Protein AF-G0VCW1-F1 (afdb_monomer)

Nearest PDB structures (foldseek):
  8otz-assembly1_Cu  TM=3.687E-01  e=3.088E+00  Bos taurus
  5nnv-assembly4_D  TM=2.792E-01  e=2.538E+00  Bacillus subtilis subsp. subtilis str. 168

Foldseek 3Di:
DDPPDPPDPDDDPPCPVVDDPVVVVCCVPPVVVVVVVVVVVVVPCPVVVVVVVVVVVVVVVVVVVVVVVVVVVVVVVVVVVVVVVVVVVVVVVVVVVVVCCVCPPDPVNVLVVLVVLLVVLVVVLVVLVVVVVVCVVPDDDPVVVVVSVVVNVVSVVVNVVSVVVSVVSVVVVVVVD

Radius of gyration: 54.12 Å; Cα contacts (8 Å, |Δi|>4): 34; chains: 1; bounding box: 105×31×128 Å

Secondary structure (DSSP, 8-state):
---------PPPPTTGGG--HHHHHHHHHT-HHHHHHHHHTTS-THHHHHHHHHHHHHHHHHHHHHHHHHHHHHHHHHHHHHHHHHHHHHHHHHHHHHHHIIIIISHHHHHHHHHHHHHHHHHHHHHHHHHHHHHTTS---HHHHHHHHHHHHHHHHHHHHHHHHHHHHHHHHHHH-

Organism: Naumovozyma castellii (NCBI:txid27288)

Mean predicted aligned error: 14.9 Å

InterPro domains:
  IPR009851 Modifier of rudimentary, Modr [PF07200] (18-166)
  IPR009851 Modifier of rudimentary, Modr [PS51314] (87-177)
  IPR029012 Helix hairpin bin domain superfamily [G3DSA:1.10.287.660] (92-177)
  IPR037202 ESCRT assembly domain [SSF140111] (103-170)

Solvent-accessible surface area (backbone atoms only — not comparable to full-atom values): 10056 Å² total; per-residue (Å²): 131,88,78,80,70,76,90,68,80,74,83,74,63,90,64,64,89,74,55,52,76,69,53,53,47,43,43,64,74,75,36,44,68,59,52,52,58,53,55,49,66,78,55,73,56,60,67,59,51,51,52,50,51,54,50,51,51,53,51,53,52,50,49,51,52,50,53,54,49,51,51,53,51,49,53,52,50,53,53,51,52,54,49,52,51,51,50,52,53,51,53,48,54,51,49,53,50,51,47,51,38,51,65,60,66,27,69,67,30,44,49,49,53,52,53,50,50,41,53,52,38,51,51,50,46,52,51,50,52,52,52,48,66,66,45,69,81,46,91,77,54,74,70,58,53,54,53,47,52,52,54,48,49,52,44,51,51,51,31,52,53,51,52,51,49,50,54,52,49,58,57,50,54,67,72,76,109

Sequence (177 aa):
MDSTEPSGNVPLPDNADLLTTRELLGLLTEHRDQLQSYVTKFHPLSELEEQIEELRHKLQELQRKFDELQIERHEVTEEIEQLKICESEYVKQWQDLQGMIRDNYSDEAMKRKVQLSIRQLDEQCNQLELSLNTHTENKLDSNSLDTFVNEYLEKRKLFHLQREKLATWDAQGRLKS

pLDDT: mean 83.55, std 14.6, range [34.09, 97.75]

Structure (mmCIF, N/CA/C/O backbone):
data_AF-G0VCW1-F1
#
_entry.id   AF-G0VCW1-F1
#
loop_
_atom_site.group_PDB
_atom_site.id
_atom_site.type_symbol
_atom_site.label_atom_id
_atom_site.label_alt_id
_atom_site.label_comp_id
_atom_site.label_asym_id
_atom_site.label_entity_id
_atom_site.label_seq_id
_atom_site.pdbx_PDB_ins_code
_atom_site.Cartn_x
_atom_site.Cartn_y
_atom_site.Cartn_z
_atom_site.occupancy
_atom_site.B_iso_or_equiv
_atom_site.auth_seq_id
_atom_site.auth_comp_id
_atom_site.auth_asym_id
_atom_site.auth_atom_id
_atom_site.pdbx_PDB_model_num
ATOM 1 N N . MET A 1 1 ? -56.884 -3.398 36.825 1.00 34.09 1 MET A N 1
ATOM 2 C CA . MET A 1 1 ? -57.512 -4.400 37.702 1.00 34.09 1 MET A CA 1
ATOM 3 C C . MET A 1 1 ? -56.894 -4.186 39.062 1.00 34.09 1 MET A C 1
ATOM 5 O O . MET A 1 1 ? -55.702 -4.415 39.198 1.00 34.09 1 MET A O 1
ATOM 9 N N . ASP A 1 2 ? -57.674 -3.596 39.966 1.00 36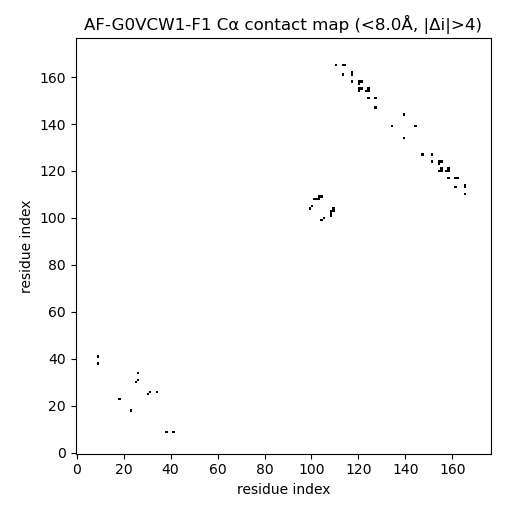.41 2 ASP A N 1
ATOM 10 C CA . ASP A 1 2 ? -57.301 -3.326 41.355 1.00 36.41 2 ASP A CA 1
ATOM 11 C C . ASP A 1 2 ? -56.999 -4.642 42.065 1.00 36.41 2 ASP A C 1
ATOM 13 O O . ASP A 1 2 ? -57.905 -5.430 42.344 1.00 36.41 2 ASP A O 1
ATOM 17 N N . SER A 1 3 ? -55.725 -4.876 42.354 1.00 36.00 3 SER A N 1
ATOM 18 C CA . SER A 1 3 ? -55.317 -5.887 43.319 1.00 36.00 3 SER A CA 1
ATOM 19 C C . SER A 1 3 ? -55.458 -5.258 44.699 1.00 36.00 3 SER A C 1
ATOM 21 O O . SER A 1 3 ? -54.568 -4.560 45.174 1.00 36.00 3 SER A O 1
ATOM 23 N N . THR A 1 4 ? -56.620 -5.453 45.317 1.00 41.78 4 THR A N 1
ATOM 24 C CA . THR A 1 4 ? -56.821 -5.221 46.748 1.00 41.78 4 THR A CA 1
ATOM 25 C C . THR A 1 4 ? -55.946 -6.224 47.492 1.00 41.78 4 THR A C 1
AT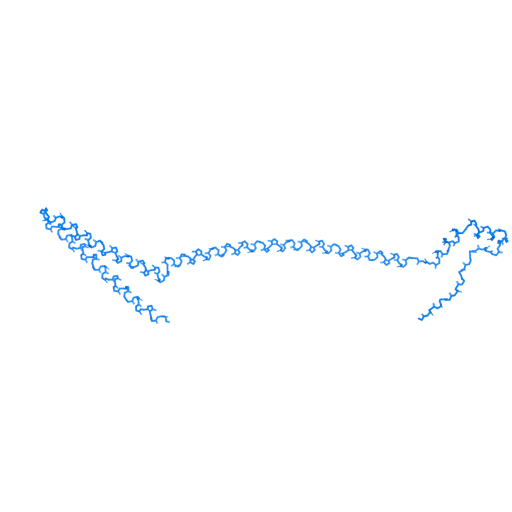OM 27 O O . THR A 1 4 ? -56.320 -7.381 47.677 1.00 41.78 4 THR A O 1
ATOM 30 N N . GLU A 1 5 ? -54.735 -5.802 47.854 1.00 44.69 5 GLU A N 1
ATOM 31 C CA . GLU A 1 5 ? -53.902 -6.542 48.796 1.00 44.69 5 GLU A CA 1
ATOM 32 C C . GLU A 1 5 ? -54.677 -6.715 50.108 1.00 44.69 5 GLU A C 1
ATOM 34 O O . GLU A 1 5 ? -55.401 -5.802 50.526 1.00 44.69 5 GLU A O 1
ATOM 39 N N . PRO A 1 6 ? -54.592 -7.893 50.749 1.00 44.19 6 PRO A N 1
ATOM 40 C CA . PRO A 1 6 ? -55.303 -8.121 51.986 1.00 44.19 6 PRO A CA 1
ATOM 41 C C . PRO A 1 6 ? -54.788 -7.099 52.994 1.00 44.19 6 PRO A C 1
ATOM 43 O O . PRO A 1 6 ? -53.583 -6.931 53.163 1.00 44.19 6 PRO A O 1
ATOM 46 N N . SER A 1 7 ? -55.707 -6.427 53.678 1.00 49.81 7 SER A N 1
ATOM 47 C CA . SER A 1 7 ? -55.446 -5.710 54.920 1.00 49.81 7 SER A CA 1
ATOM 48 C C . SER A 1 7 ? -54.921 -6.710 55.958 1.00 49.81 7 SER A C 1
ATOM 50 O O . SER A 1 7 ? -55.669 -7.216 56.795 1.00 49.81 7 SER A O 1
ATOM 52 N N . GLY A 1 8 ? -53.651 -7.085 55.825 1.00 57.62 8 GLY A N 1
ATOM 53 C CA . GLY A 1 8 ? -52.937 -7.972 56.719 1.00 57.62 8 GLY A CA 1
ATOM 54 C C . GLY A 1 8 ? -52.606 -7.192 57.975 1.00 57.62 8 GLY A C 1
ATOM 55 O O . GLY A 1 8 ? -51.827 -6.242 57.931 1.00 57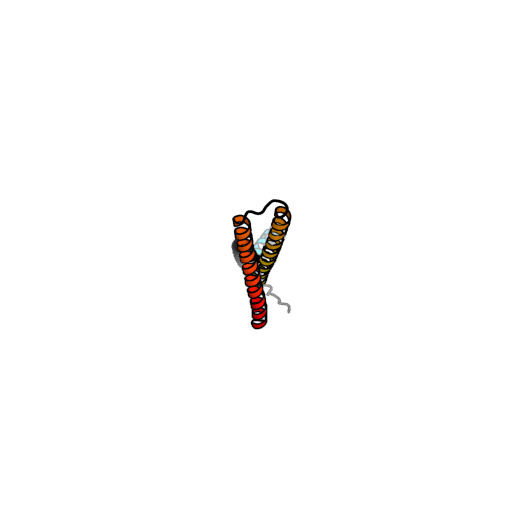.62 8 GLY A O 1
ATOM 56 N N . ASN A 1 9 ? -53.225 -7.566 59.092 1.00 67.81 9 ASN A N 1
ATOM 57 C CA . ASN A 1 9 ? -52.850 -7.016 60.386 1.00 67.81 9 ASN A CA 1
ATOM 58 C C . ASN A 1 9 ? -51.377 -7.351 60.645 1.00 67.81 9 ASN A C 1
ATOM 60 O O . ASN A 1 9 ? -51.013 -8.521 60.761 1.00 67.81 9 ASN A O 1
ATOM 64 N N . VAL A 1 10 ? -50.539 -6.316 60.711 1.00 69.44 10 VAL A N 1
ATOM 65 C CA . VAL A 1 10 ? -49.136 -6.444 61.108 1.00 69.44 10 VAL A CA 1
ATOM 66 C C . VAL A 1 10 ? -49.118 -6.919 62.563 1.00 69.44 10 VAL A C 1
ATOM 68 O O . VAL A 1 10 ? -49.839 -6.344 63.385 1.00 69.44 10 VAL A O 1
ATOM 71 N N . PRO A 1 11 ? -48.358 -7.975 62.899 1.00 74.94 11 PRO A N 1
ATOM 72 C CA . PRO A 1 11 ? -48.300 -8.457 64.269 1.00 74.94 11 PRO A CA 1
ATOM 7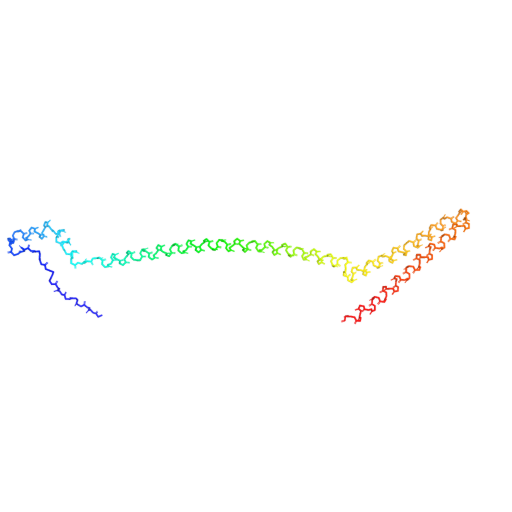3 C C . PRO A 1 11 ? -47.756 -7.348 65.172 1.00 74.94 11 PRO A C 1
ATOM 75 O O . PRO A 1 11 ? -46.817 -6.638 64.815 1.00 74.94 11 PRO A O 1
ATOM 78 N N . LEU A 1 12 ? -48.407 -7.168 66.319 1.00 75.12 12 LEU A N 1
ATOM 79 C CA . LEU A 1 12 ? -48.006 -6.183 67.314 1.00 75.12 12 LEU A CA 1
ATOM 80 C C . LEU A 1 12 ? -46.764 -6.677 68.076 1.00 75.12 12 LEU A C 1
ATOM 82 O O . LEU A 1 12 ? -46.555 -7.888 68.177 1.00 75.12 12 LEU A O 1
ATOM 86 N N . PRO A 1 13 ? -45.954 -5.764 68.639 1.00 73.06 13 PRO A N 1
ATOM 87 C CA . PRO A 1 13 ? -44.840 -6.135 69.504 1.00 73.06 13 PRO A CA 1
ATOM 88 C C . PRO A 1 13 ? -45.304 -6.963 70.708 1.00 73.06 13 PRO A C 1
ATOM 90 O O . PRO A 1 13 ? -46.378 -6.712 71.265 1.00 73.06 13 PRO A O 1
ATOM 93 N N . ASP A 1 14 ? -44.468 -7.906 71.144 1.00 65.75 14 ASP A N 1
ATOM 94 C CA . ASP A 1 14 ? -44.728 -8.699 72.346 1.00 65.75 14 ASP A CA 1
ATOM 95 C C . ASP A 1 14 ? -44.998 -7.772 73.544 1.00 65.75 14 ASP A C 1
ATOM 97 O O . ASP A 1 14 ? -44.249 -6.821 73.783 1.00 65.75 14 ASP A O 1
ATOM 101 N N . ASN A 1 15 ? -46.056 -8.071 74.308 1.00 65.94 15 ASN A N 1
ATOM 102 C CA . ASN A 1 15 ? -46.573 -7.288 75.444 1.00 65.94 15 ASN A CA 1
ATOM 103 C C . ASN A 1 15 ? -47.433 -6.057 75.102 1.00 65.94 15 ASN A C 1
ATOM 105 O O . ASN A 1 15 ? -47.742 -5.290 76.012 1.00 65.94 15 ASN A O 1
ATOM 109 N N . ALA A 1 16 ? -47.889 -5.881 73.854 1.00 62.47 16 ALA A N 1
ATOM 110 C CA . ALA A 1 16 ? -48.851 -4.824 73.498 1.00 62.47 16 ALA A CA 1
ATOM 111 C C . ALA A 1 16 ? -50.117 -4.820 74.387 1.00 62.47 16 ALA A C 1
ATOM 113 O O . ALA A 1 16 ? -50.654 -3.758 74.698 1.00 62.47 16 ALA A O 1
ATOM 114 N N . ASP A 1 17 ? -50.532 -5.999 74.859 1.00 65.25 17 ASP A N 1
ATOM 115 C CA . ASP A 1 17 ? -51.698 -6.204 75.728 1.00 65.25 17 ASP A CA 1
ATOM 116 C C . ASP A 1 17 ? -51.481 -5.760 77.189 1.00 65.25 17 ASP A C 1
ATOM 118 O O . ASP A 1 17 ? -52.434 -5.683 77.965 1.00 65.25 17 ASP A O 1
ATOM 122 N N . LEU A 1 18 ? -50.234 -5.478 77.584 1.00 63.72 18 LEU A N 1
ATOM 123 C CA . LEU A 1 18 ? -49.862 -5.052 78.939 1.00 63.72 18 LEU A CA 1
ATOM 124 C C . LEU A 1 18 ? -49.755 -3.527 79.078 1.00 63.72 18 LEU A C 1
ATOM 126 O O . LEU A 1 18 ? -49.579 -3.036 80.194 1.00 63.72 18 LEU A O 1
ATOM 130 N N . LEU A 1 19 ? -49.863 -2.775 77.977 1.00 67.75 19 LEU A N 1
ATOM 131 C CA . LEU A 1 19 ? -49.768 -1.319 78.009 1.00 67.75 19 LEU A CA 1
ATOM 132 C C . LEU A 1 19 ? -51.083 -0.686 78.463 1.00 67.75 19 LEU A C 1
ATOM 134 O O . LEU A 1 19 ? -52.173 -0.993 77.977 1.00 67.75 19 LEU A O 1
ATOM 138 N N . THR A 1 20 ? -50.972 0.287 79.360 1.00 74.19 20 THR A N 1
ATOM 139 C CA . THR A 1 20 ? -52.100 1.145 79.717 1.00 74.19 20 THR A CA 1
ATOM 140 C C . THR A 1 20 ? -52.453 2.086 78.560 1.00 74.19 20 THR A C 1
ATOM 142 O O . THR A 1 20 ? -51.611 2.466 77.747 1.00 74.19 20 THR A O 1
ATOM 145 N N . THR A 1 21 ? -53.709 2.540 78.491 1.00 72.94 21 THR A N 1
ATOM 146 C CA . THR A 1 21 ? -54.191 3.459 77.434 1.00 72.94 21 THR A CA 1
ATOM 147 C C . THR A 1 21 ? -53.366 4.744 77.313 1.00 72.94 21 THR A C 1
ATOM 149 O O . THR A 1 21 ? -53.292 5.339 76.239 1.00 72.94 21 THR A O 1
ATOM 152 N N . ARG A 1 22 ? -52.712 5.161 78.401 1.00 73.06 22 ARG A N 1
ATOM 153 C CA . ARG A 1 22 ? -51.831 6.331 78.452 1.00 73.06 22 ARG A CA 1
ATOM 154 C C . ARG A 1 22 ? -50.477 6.074 77.784 1.00 73.06 22 ARG A C 1
ATOM 156 O O . ARG A 1 22 ? -49.965 6.956 77.105 1.00 73.06 22 ARG A O 1
ATOM 163 N N . GLU A 1 23 ? -49.942 4.867 77.931 1.00 72.75 23 GLU A N 1
ATOM 164 C CA . GLU A 1 23 ? -48.701 4.421 77.288 1.00 72.75 23 GLU A CA 1
ATOM 165 C C . GLU A 1 23 ? -48.922 4.131 75.800 1.00 72.75 23 GLU A C 1
ATOM 167 O O . GLU A 1 23 ? -48.070 4.469 74.987 1.00 72.75 23 GLU A O 1
ATOM 172 N N . LEU A 1 24 ? -50.097 3.612 75.417 1.00 72.38 24 LEU A N 1
ATOM 173 C CA . LEU A 1 24 ? -50.497 3.483 74.009 1.00 72.38 24 LEU A CA 1
ATOM 174 C C . LEU A 1 24 ? -50.603 4.843 73.310 1.00 72.38 24 LEU A C 1
ATOM 176 O O . LEU A 1 24 ? -50.146 4.989 72.178 1.00 72.38 24 LEU A O 1
ATOM 180 N N . LEU A 1 25 ? -51.174 5.847 73.984 1.00 74.56 25 LEU A N 1
ATOM 181 C CA . LEU A 1 25 ? -51.211 7.215 73.466 1.00 74.56 25 LEU A CA 1
ATOM 182 C C . LEU A 1 25 ? -49.802 7.800 73.334 1.00 74.56 25 LEU A C 1
ATOM 184 O O . LEU A 1 25 ? -49.493 8.349 72.282 1.00 74.56 25 LEU A O 1
ATOM 188 N N . GLY A 1 26 ? -48.937 7.610 74.337 1.00 74.75 26 GLY A N 1
ATOM 189 C CA . GLY A 1 26 ? -47.531 8.023 74.275 1.00 74.75 26 GLY A CA 1
ATOM 190 C C . GLY A 1 26 ? -46.758 7.344 73.140 1.00 74.75 26 GLY A C 1
ATOM 191 O O . GLY A 1 26 ? -46.018 8.001 72.413 1.00 74.75 26 GLY A O 1
ATOM 192 N N . LEU A 1 27 ? -46.997 6.053 72.895 1.00 75.31 27 LEU A N 1
ATOM 193 C CA . LEU A 1 27 ? -46.392 5.324 71.779 1.00 75.31 27 LEU A CA 1
ATOM 194 C C . LEU A 1 27 ? -46.807 5.912 70.418 1.00 75.31 27 LEU A C 1
ATOM 196 O O . LEU A 1 27 ? -45.986 6.031 69.509 1.00 75.31 27 LEU A O 1
ATOM 200 N N . LEU A 1 28 ? -48.073 6.321 70.293 1.00 75.50 28 LEU A N 1
ATOM 201 C CA . LEU A 1 28 ? -48.639 6.901 69.074 1.00 75.50 28 LEU A CA 1
ATOM 202 C C . LEU A 1 28 ? -48.202 8.351 68.827 1.00 75.50 28 LEU A C 1
ATOM 204 O O . LEU A 1 28 ? -48.043 8.746 67.670 1.00 75.50 28 LEU A O 1
ATOM 208 N N . THR A 1 29 ? -48.031 9.150 69.883 1.00 74.50 29 THR A N 1
ATOM 209 C CA . THR A 1 29 ? -47.723 10.584 69.765 1.00 74.50 29 THR A CA 1
ATOM 210 C C . THR A 1 29 ? -46.238 10.905 69.888 1.00 74.50 29 THR A C 1
ATOM 212 O O . THR A 1 29 ? -45.765 11.795 69.188 1.00 74.50 29 THR A O 1
ATOM 215 N N . GLU A 1 30 ? -45.501 10.201 70.749 1.00 76.44 30 GLU A N 1
ATOM 216 C CA . GLU A 1 30 ? -44.098 10.498 71.085 1.00 76.44 30 GLU A CA 1
ATOM 217 C C . GLU A 1 30 ? -43.111 9.498 70.462 1.00 76.44 30 GLU A C 1
ATOM 219 O O . GLU A 1 30 ? -41.977 9.866 70.163 1.00 76.44 30 GLU A O 1
ATOM 224 N N . HIS A 1 31 ? -43.531 8.254 70.195 1.00 76.75 31 HIS A N 1
ATOM 225 C CA . HIS A 1 31 ? -42.658 7.190 69.667 1.00 76.75 31 HIS A CA 1
ATOM 226 C C . HIS A 1 31 ? -43.058 6.685 68.272 1.00 76.75 31 HIS A C 1
ATOM 228 O O . HIS A 1 31 ? -42.796 5.538 67.898 1.00 76.75 31 HIS A O 1
ATOM 234 N N . ARG A 1 32 ? -43.625 7.576 67.450 1.00 76.88 32 ARG A N 1
ATOM 235 C CA . ARG A 1 32 ? -44.003 7.291 66.057 1.00 76.88 32 ARG A CA 1
ATOM 236 C C . ARG A 1 32 ? -42.841 6.753 65.209 1.00 76.88 32 ARG A C 1
ATOM 238 O O . ARG A 1 32 ? -43.052 5.851 64.404 1.00 76.88 32 ARG A O 1
ATOM 245 N N . ASP A 1 33 ? -41.620 7.234 65.427 1.00 77.00 33 ASP A N 1
ATOM 246 C CA . ASP A 1 33 ? -40.428 6.796 64.682 1.00 77.00 33 ASP A CA 1
ATOM 247 C C . ASP A 1 33 ? -40.029 5.343 65.012 1.00 77.00 33 ASP A C 1
ATOM 249 O O . ASP A 1 33 ? -39.515 4.600 64.170 1.00 77.00 33 ASP A O 1
ATOM 253 N N . GLN A 1 34 ? -40.316 4.890 66.237 1.00 77.56 34 GLN A N 1
ATOM 254 C CA . GLN A 1 34 ? -40.080 3.507 66.658 1.00 77.56 34 GLN A CA 1
ATOM 255 C C . GLN A 1 34 ? -41.113 2.560 66.042 1.00 77.56 34 GLN A C 1
ATOM 257 O O . GLN A 1 34 ? -40.767 1.465 65.607 1.00 77.56 34 GLN A O 1
ATOM 262 N N . LEU A 1 35 ? -42.365 3.009 65.919 1.00 76.69 35 LEU A N 1
ATOM 263 C CA . LEU A 1 35 ? -43.393 2.287 65.169 1.00 76.69 35 LEU A CA 1
ATOM 264 C C . LEU A 1 35 ? -43.054 2.231 63.675 1.00 76.69 35 LEU A C 1
ATOM 266 O O . LEU A 1 35 ? -43.197 1.181 63.056 1.00 76.69 35 LEU A O 1
ATOM 270 N N . GLN A 1 36 ? -42.537 3.317 63.098 1.00 78.31 36 GLN A N 1
ATOM 271 C CA . GLN A 1 36 ? -42.114 3.350 61.697 1.00 78.31 36 GLN A CA 1
ATOM 272 C C . GLN A 1 36 ? -40.945 2.389 61.427 1.00 78.31 36 GLN A C 1
ATOM 274 O O . GLN A 1 36 ? -40.999 1.623 60.468 1.00 78.31 36 GLN A O 1
ATOM 279 N N . SER A 1 37 ? -39.935 2.358 62.301 1.00 76.75 37 SER A N 1
ATOM 280 C CA . SER A 1 37 ? -38.825 1.396 62.202 1.00 76.75 37 SER A CA 1
ATOM 281 C C . SER A 1 37 ? -39.245 -0.053 62.496 1.00 76.75 37 SER A C 1
ATOM 283 O O . SER A 1 37 ? -38.667 -0.996 61.953 1.00 76.75 37 SER A O 1
ATOM 285 N N . TYR A 1 38 ? -40.280 -0.262 63.312 1.00 76.94 38 TYR A N 1
ATOM 286 C CA . TYR A 1 38 ? -40.885 -1.577 63.515 1.00 76.94 38 TYR A CA 1
ATOM 287 C C . TYR A 1 38 ? -41.610 -2.060 62.255 1.00 76.94 38 TYR A C 1
ATOM 289 O O . TYR A 1 38 ? -41.376 -3.181 61.814 1.00 76.94 38 TYR A O 1
ATOM 297 N N . VAL A 1 39 ? -42.404 -1.198 61.615 1.00 79.19 39 VAL A N 1
ATOM 298 C CA . VAL A 1 39 ? -43.096 -1.514 60.355 1.00 79.19 39 VAL A CA 1
ATOM 299 C C . VAL A 1 39 ? -42.101 -1.839 59.235 1.00 79.19 39 VAL A C 1
ATOM 301 O O . VAL A 1 39 ? -42.335 -2.780 58.481 1.00 79.19 39 VAL A O 1
ATOM 304 N N . THR A 1 40 ? -40.944 -1.165 59.169 1.00 75.31 40 THR A N 1
ATOM 305 C CA . THR A 1 40 ? -39.902 -1.497 58.176 1.00 75.31 40 THR A CA 1
ATOM 306 C C . THR A 1 40 ? -39.310 -2.899 58.340 1.00 75.31 40 THR A C 1
ATOM 308 O O . THR A 1 40 ? -38.809 -3.450 57.368 1.00 75.31 40 THR A O 1
ATOM 311 N N . LYS A 1 41 ? -39.413 -3.533 59.520 1.00 72.88 41 LYS A N 1
ATOM 312 C CA . LYS A 1 41 ? -38.967 -4.930 59.708 1.00 72.88 41 LYS A CA 1
ATOM 313 C C . LYS A 1 41 ? -39.852 -5.939 58.974 1.00 72.88 41 LYS A C 1
ATOM 315 O O . LYS A 1 41 ? -39.383 -7.025 58.652 1.00 72.88 41 LYS A O 1
ATOM 320 N N . PHE A 1 42 ? -41.110 -5.588 58.706 1.00 72.12 42 PHE A N 1
ATOM 321 C CA . PHE A 1 42 ? -42.060 -6.438 57.979 1.00 72.12 42 PHE A CA 1
ATOM 322 C C . PHE A 1 42 ? -41.982 -6.271 56.461 1.00 72.12 42 PHE A C 1
ATOM 324 O O . PHE A 1 42 ? -42.672 -6.980 55.735 1.00 72.12 42 PHE A O 1
ATOM 331 N N . HIS A 1 43 ? -41.138 -5.357 55.980 1.00 70.56 43 HIS A N 1
ATOM 332 C CA . HIS A 1 43 ? -40.808 -5.192 54.570 1.00 70.56 43 HIS A CA 1
ATOM 333 C C . HIS A 1 43 ? -39.308 -5.470 54.385 1.00 70.56 43 HIS A C 1
ATOM 335 O O . HIS A 1 43 ? -38.511 -4.532 54.315 1.00 70.56 43 HIS A O 1
ATOM 341 N N . PRO A 1 44 ? -38.883 -6.749 54.383 1.00 70.44 4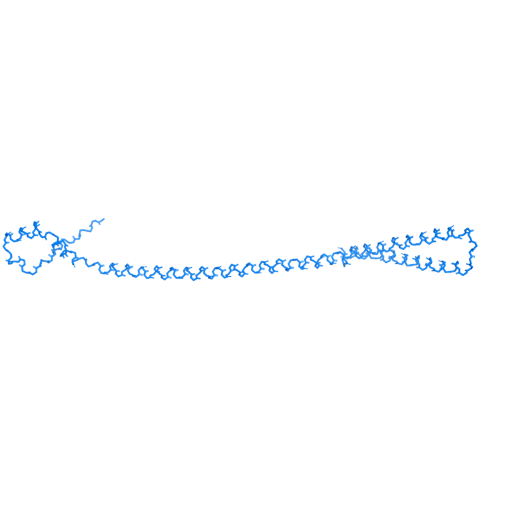4 PRO A N 1
ATOM 342 C CA . PRO A 1 44 ? -37.477 -7.083 54.219 1.00 70.44 44 PRO A CA 1
ATOM 343 C C . PRO A 1 44 ? -37.004 -6.640 52.831 1.00 70.44 44 PRO A C 1
ATOM 345 O O . PRO A 1 44 ? -37.365 -7.222 51.815 1.00 70.44 44 PRO A O 1
ATOM 348 N N . LEU A 1 45 ? -36.164 -5.607 52.798 1.00 75.94 45 LEU A N 1
ATOM 349 C CA . LEU A 1 45 ? -35.501 -5.122 51.583 1.00 75.94 45 LEU A CA 1
ATOM 350 C C . LEU A 1 45 ? -34.330 -6.022 51.153 1.00 75.94 45 LEU A C 1
ATOM 352 O O . LEU A 1 45 ? -33.723 -5.764 50.122 1.00 75.94 45 LEU A O 1
ATOM 356 N N . SER A 1 46 ? -34.040 -7.086 51.910 1.00 78.19 46 SER A N 1
ATOM 357 C CA . SER A 1 46 ? -32.890 -7.977 51.710 1.00 78.19 46 SER A CA 1
ATOM 358 C C . SER A 1 46 ? -32.826 -8.569 50.299 1.00 78.19 46 SER A C 1
ATOM 360 O O . SER A 1 46 ? -31.766 -8.558 49.690 1.00 78.19 46 SER A O 1
ATOM 362 N N . GLU A 1 47 ? -33.951 -9.027 49.738 1.00 80.50 47 GLU A N 1
ATOM 363 C CA . GLU A 1 47 ? -33.978 -9.570 48.367 1.00 80.50 47 GLU A CA 1
ATOM 364 C C . GLU A 1 47 ? -33.689 -8.489 47.312 1.00 80.50 47 GLU A C 1
ATOM 366 O O . GLU A 1 47 ? -33.046 -8.751 46.297 1.00 80.50 47 GLU A O 1
ATOM 371 N N . LEU A 1 48 ? -34.144 -7.254 47.550 1.00 83.19 48 LEU A N 1
ATOM 372 C CA . LEU A 1 48 ? -33.872 -6.119 46.668 1.00 83.19 48 LEU A CA 1
ATOM 373 C C . LEU A 1 48 ? -32.399 -5.692 46.769 1.00 83.19 48 LEU A C 1
ATOM 375 O O . LEU A 1 48 ? -31.779 -5.378 45.757 1.00 83.19 48 LEU A O 1
ATOM 379 N N . GLU A 1 49 ? -31.833 -5.695 47.976 1.00 87.19 49 GLU A N 1
ATOM 380 C CA . GLU A 1 49 ? -30.417 -5.410 48.227 1.00 87.19 49 GLU A CA 1
ATOM 381 C C . GLU A 1 49 ? -29.510 -6.449 47.558 1.00 87.19 49 GLU A C 1
ATOM 383 O O . GLU A 1 49 ? -28.552 -6.068 46.884 1.00 87.19 49 GLU A O 1
ATOM 388 N N . GLU A 1 50 ? -29.853 -7.736 47.645 1.00 88.12 50 GLU A N 1
ATOM 389 C CA . GLU A 1 50 ? -29.148 -8.814 46.942 1.00 88.12 50 GLU A CA 1
ATOM 390 C C . GLU A 1 50 ? -29.201 -8.632 45.418 1.00 88.12 50 GLU A C 1
ATOM 392 O O . GLU A 1 50 ? -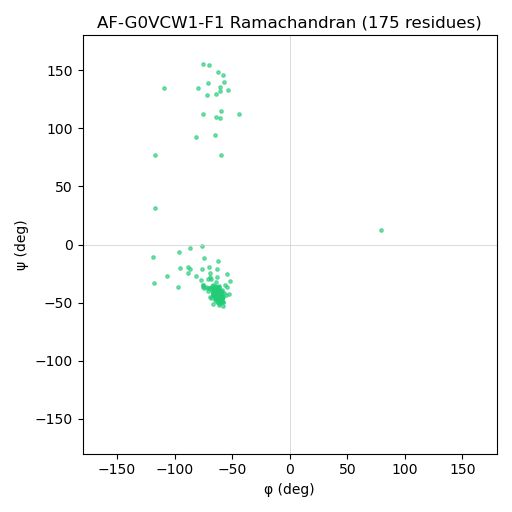28.172 -8.710 44.746 1.00 88.12 50 GLU A O 1
ATOM 397 N N . GLN A 1 51 ? -30.368 -8.295 44.857 1.00 90.25 51 GLN A N 1
ATOM 398 C CA . GLN A 1 51 ? -30.494 -8.001 43.424 1.00 90.25 51 GLN A CA 1
ATOM 399 C C . GLN A 1 51 ? -29.671 -6.775 43.000 1.00 90.25 51 GLN A C 1
ATOM 401 O O . GLN A 1 51 ? -29.090 -6.758 41.911 1.00 90.25 51 GLN A O 1
ATOM 406 N N . ILE A 1 52 ? -29.603 -5.741 43.845 1.00 92.69 52 ILE A N 1
ATOM 407 C CA . ILE A 1 52 ? -28.792 -4.543 43.592 1.00 92.69 52 ILE A CA 1
ATOM 408 C C . ILE A 1 52 ? -27.297 -4.885 43.617 1.00 92.69 52 ILE A C 1
ATOM 410 O O . ILE A 1 52 ? -26.560 -4.422 42.743 1.00 92.69 52 ILE A O 1
ATOM 414 N N . GLU A 1 53 ? -26.845 -5.694 44.574 1.00 93.81 53 GLU A N 1
ATOM 415 C CA . GLU A 1 53 ? -25.465 -6.189 44.649 1.00 93.81 53 GLU A CA 1
ATOM 416 C C . GLU A 1 53 ? -25.106 -7.042 43.421 1.00 93.81 53 GLU A C 1
ATOM 418 O O . GLU A 1 53 ? -24.083 -6.798 42.776 1.00 93.81 53 GLU A O 1
ATOM 423 N N . GLU A 1 54 ? -25.979 -7.959 42.992 1.00 95.12 54 GLU A N 1
ATOM 424 C CA . GLU A 1 54 ? -25.762 -8.735 41.764 1.00 95.12 54 GLU A CA 1
ATOM 425 C C . GLU A 1 54 ? -25.654 -7.849 40.517 1.00 95.12 54 GLU A C 1
ATOM 427 O O . GLU A 1 54 ? -24.805 -8.074 39.648 1.00 95.12 54 GLU A O 1
ATOM 432 N N . LEU A 1 55 ? -26.523 -6.842 40.394 1.00 95.25 55 LEU A N 1
ATOM 433 C CA . LEU A 1 55 ? -26.486 -5.900 39.276 1.00 95.25 55 LEU A CA 1
ATOM 434 C C . LEU A 1 55 ? -25.216 -5.048 39.300 1.00 95.25 55 LEU A C 1
ATOM 436 O O . LEU A 1 55 ? -24.629 -4.804 38.244 1.00 95.25 55 LEU A O 1
ATOM 440 N N . ARG A 1 56 ? -24.754 -4.635 40.486 1.00 95.81 56 ARG A N 1
ATOM 441 C CA . ARG A 1 56 ? -23.464 -3.954 40.652 1.00 95.81 56 ARG A CA 1
ATOM 442 C C . ARG A 1 56 ? -22.307 -4.834 40.199 1.00 95.81 56 ARG A C 1
ATOM 444 O O . ARG A 1 56 ? -21.454 -4.350 39.457 1.00 95.81 56 ARG A O 1
ATOM 451 N N . HIS A 1 57 ? -22.309 -6.112 40.570 1.00 96.31 57 HIS A N 1
ATOM 452 C CA . HIS A 1 57 ? -21.282 -7.055 40.134 1.00 96.31 57 HIS A CA 1
ATOM 453 C C . HIS A 1 57 ? -21.287 -7.226 38.608 1.00 96.31 57 HIS A C 1
ATOM 455 O O . HIS A 1 57 ? -20.245 -7.123 37.961 1.00 96.31 57 HIS A O 1
ATOM 461 N N . LYS A 1 58 ? -22.469 -7.398 37.998 1.00 95.94 58 LYS A N 1
ATOM 462 C CA 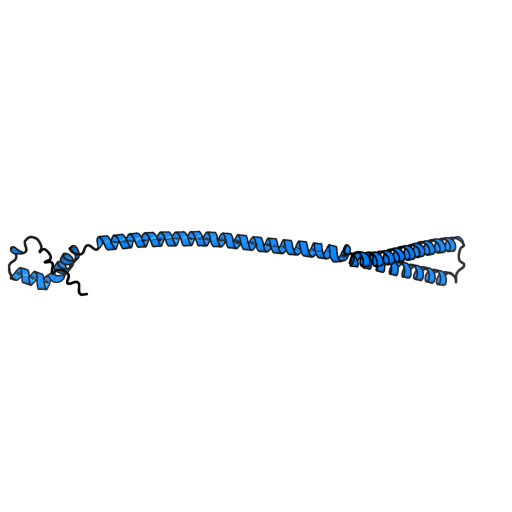. LYS A 1 58 ? -22.618 -7.490 36.532 1.00 95.94 58 LYS A CA 1
ATOM 463 C C . LYS A 1 58 ? -22.129 -6.225 35.820 1.00 95.94 58 LYS A C 1
ATOM 465 O O . LYS A 1 58 ? -21.492 -6.326 34.773 1.00 95.94 58 LYS A O 1
ATOM 470 N N . LEU A 1 59 ? -22.394 -5.042 36.378 1.00 96.12 59 LEU A N 1
ATOM 471 C CA . LEU A 1 59 ? -21.895 -3.772 35.842 1.00 96.12 59 LEU A CA 1
ATOM 472 C C . LEU A 1 59 ? -20.369 -3.670 35.922 1.00 96.12 59 LEU A C 1
ATOM 474 O O . LEU A 1 59 ? -19.747 -3.244 34.951 1.00 96.12 59 LEU A O 1
ATOM 478 N N . GLN A 1 60 ? -19.761 -4.095 37.031 1.00 96.50 60 GLN A N 1
ATOM 479 C CA . GLN A 1 60 ? -18.303 -4.115 37.175 1.00 96.50 60 GLN A CA 1
ATOM 480 C C . GLN A 1 60 ? -17.641 -5.096 36.203 1.00 96.50 60 GLN A C 1
ATOM 482 O O . GLN A 1 60 ? -16.634 -4.763 35.579 1.00 96.50 60 GLN A O 1
ATOM 487 N N . GLU A 1 61 ? -18.218 -6.284 36.011 1.00 96.75 61 GLU A N 1
ATOM 488 C CA . GLU A 1 61 ? -17.734 -7.228 35.000 1.00 96.75 61 GLU A CA 1
ATOM 489 C C . GLU A 1 61 ? -17.839 -6.659 33.586 1.00 96.75 61 GLU A C 1
ATOM 491 O O . GLU A 1 61 ? -16.924 -6.829 32.780 1.00 96.75 61 GLU A O 1
ATOM 496 N N . LEU A 1 62 ? -18.950 -5.987 33.274 1.00 96.81 62 LEU A N 1
ATOM 497 C CA . LEU A 1 62 ? -19.140 -5.360 31.973 1.00 96.81 62 LEU A CA 1
ATOM 498 C C . LEU A 1 62 ? -18.107 -4.253 31.750 1.00 96.81 62 LEU A C 1
ATOM 500 O O . LEU A 1 62 ? -17.525 -4.184 30.672 1.00 96.81 62 LEU A O 1
ATOM 504 N N . GLN A 1 63 ? -17.839 -3.438 32.771 1.00 96.69 63 GLN A N 1
ATOM 505 C CA . GLN A 1 63 ? -16.802 -2.413 32.723 1.00 96.69 63 GLN A CA 1
ATOM 506 C C . GLN A 1 63 ? -15.427 -3.029 32.438 1.00 96.69 63 GLN A C 1
ATOM 508 O O . GLN A 1 63 ? -14.753 -2.589 31.512 1.00 96.69 63 GLN A O 1
ATOM 513 N N . ARG A 1 64 ? -15.063 -4.117 33.130 1.00 96.75 64 ARG A N 1
ATOM 514 C CA . ARG A 1 64 ? -13.791 -4.814 32.887 1.00 96.75 64 ARG A CA 1
ATOM 515 C C . ARG A 1 64 ? -13.682 -5.348 31.457 1.00 96.75 64 ARG A C 1
ATOM 517 O O . ARG A 1 64 ? -12.644 -5.195 30.828 1.00 96.75 64 ARG A O 1
ATOM 524 N N . LYS A 1 65 ? -14.761 -5.927 30.921 1.00 97.06 65 LYS A N 1
ATOM 525 C CA . LYS A 1 65 ? -14.805 -6.395 29.523 1.00 97.06 65 LYS A CA 1
ATOM 526 C C . LYS A 1 65 ? -14.653 -5.248 28.526 1.00 97.06 65 LYS A C 1
ATOM 528 O O . LYS A 1 65 ? -14.035 -5.433 27.485 1.00 97.06 65 LYS A O 1
ATOM 533 N N . PHE A 1 66 ? -15.217 -4.077 28.820 1.00 97.38 66 PHE A N 1
ATOM 534 C CA . PHE A 1 66 ? -15.029 -2.889 27.987 1.00 97.38 66 PHE A CA 1
ATOM 535 C C . PHE A 1 66 ? -13.588 -2.383 28.025 1.00 97.38 66 PHE A C 1
ATOM 537 O O . PHE A 1 66 ? -13.064 -2.015 26.977 1.00 97.38 66 PHE A O 1
ATOM 544 N N . ASP A 1 67 ? -12.946 -2.408 29.193 1.00 96.81 67 ASP A N 1
ATOM 545 C CA . ASP A 1 67 ? -11.541 -2.023 29.337 1.00 96.81 67 ASP A CA 1
ATOM 546 C C . ASP A 1 67 ? -10.623 -2.988 28.565 1.00 96.81 67 ASP A C 1
ATOM 548 O O . ASP A 1 67 ? -9.765 -2.545 27.801 1.00 96.81 67 ASP A O 1
ATOM 552 N N . GLU A 1 68 ? -10.853 -4.301 28.684 1.00 97.12 68 GLU A N 1
ATOM 553 C CA . GLU A 1 68 ? -10.156 -5.343 27.911 1.00 97.12 68 GLU A CA 1
ATOM 554 C C . GLU A 1 68 ? -10.349 -5.131 26.396 1.00 97.12 68 GLU A C 1
ATOM 556 O O . GLU A 1 68 ? -9.378 -5.052 25.644 1.00 97.12 68 GLU A O 1
ATOM 561 N N . LEU A 1 69 ? -11.592 -4.925 25.945 1.00 97.06 69 LEU A N 1
ATOM 562 C CA . LEU A 1 69 ? -11.904 -4.689 24.533 1.00 97.06 69 LEU A CA 1
ATOM 563 C C . LEU A 1 69 ? -11.290 -3.384 24.007 1.00 97.06 69 LEU A C 1
ATOM 565 O O . LEU A 1 69 ? -10.942 -3.279 22.831 1.00 97.06 69 LEU A O 1
ATOM 569 N N . GLN A 1 70 ? -11.164 -2.362 24.853 1.00 96.69 70 GLN A N 1
ATOM 570 C CA . GLN A 1 70 ? -10.524 -1.107 24.478 1.00 96.69 70 GLN A CA 1
ATOM 571 C C . GLN A 1 70 ? -9.020 -1.289 24.241 1.00 96.69 70 GLN A C 1
ATOM 573 O O . GLN A 1 70 ? -8.487 -0.648 23.330 1.00 96.69 70 GLN A O 1
ATOM 578 N N . ILE A 1 71 ? -8.364 -2.157 25.016 1.00 96.75 71 ILE A N 1
ATOM 579 C CA . ILE A 1 71 ? -6.958 -2.529 24.815 1.00 96.75 71 ILE A CA 1
ATOM 580 C C . ILE A 1 71 ? -6.810 -3.304 23.504 1.00 96.75 71 ILE A C 1
ATOM 582 O O . ILE A 1 71 ? -6.049 -2.871 22.643 1.00 96.75 71 ILE A O 1
ATOM 586 N N . GLU A 1 72 ? -7.612 -4.351 23.287 1.00 96.88 72 GLU A N 1
ATOM 587 C CA . GLU A 1 72 ? -7.586 -5.125 22.034 1.00 96.88 72 GLU A CA 1
ATOM 588 C C . GLU A 1 72 ? -7.843 -4.234 20.810 1.00 96.88 72 GLU A C 1
ATOM 590 O O . GLU A 1 72 ? -7.163 -4.325 19.789 1.00 96.88 72 GLU A O 1
ATOM 595 N N . ARG A 1 73 ? -8.798 -3.300 20.911 1.00 96.88 73 ARG A N 1
ATOM 596 C CA . ARG A 1 73 ? -9.059 -2.328 19.843 1.00 96.88 73 ARG A CA 1
ATOM 597 C C . ARG A 1 73 ? -7.830 -1.468 19.564 1.00 96.88 73 ARG A C 1
ATOM 599 O O . ARG A 1 73 ? -7.588 -1.132 18.407 1.00 96.88 73 ARG A O 1
ATOM 606 N N . HIS A 1 74 ? -7.099 -1.055 20.597 1.00 96.69 74 HIS A N 1
ATOM 607 C CA . HIS A 1 74 ? -5.895 -0.250 20.423 1.00 96.69 74 HIS A CA 1
ATOM 608 C C . HIS A 1 74 ? -4.808 -1.041 19.693 1.00 96.69 74 HIS A C 1
ATOM 610 O O . HIS A 1 74 ? -4.311 -0.545 18.686 1.00 96.69 74 HIS A O 1
ATOM 616 N N . GLU A 1 75 ? -4.548 -2.281 20.112 1.00 97.12 75 GLU A N 1
ATOM 617 C CA . GLU A 1 75 ? -3.582 -3.186 19.472 1.00 97.12 75 GLU A CA 1
ATOM 618 C C . GLU A 1 75 ? -3.919 -3.419 17.993 1.00 97.12 75 GLU A C 1
ATOM 620 O O . GLU A 1 75 ? -3.087 -3.195 17.116 1.00 97.12 75 GLU A O 1
ATOM 625 N N . VAL A 1 76 ? -5.177 -3.749 17.683 1.00 97.19 76 VAL A N 1
ATOM 626 C CA . VAL A 1 76 ? -5.629 -3.932 16.291 1.00 97.19 76 VAL A CA 1
ATOM 627 C C . VAL A 1 76 ? -5.475 -2.645 15.475 1.00 97.19 76 VAL A C 1
ATOM 629 O O . VAL A 1 76 ? -5.159 -2.687 14.286 1.00 97.19 76 VAL A O 1
ATOM 632 N N . THR A 1 77 ? -5.695 -1.481 16.089 1.00 97.06 77 THR A N 1
ATOM 633 C CA . THR A 1 77 ? -5.512 -0.198 15.396 1.00 97.06 77 THR A CA 1
ATOM 634 C C . THR A 1 77 ? -4.039 0.028 15.050 1.00 97.06 77 THR A C 1
ATOM 636 O O . THR A 1 77 ? -3.746 0.434 13.926 1.00 97.06 77 THR A O 1
ATOM 639 N N . GLU A 1 78 ? -3.120 -0.290 15.964 1.00 96.75 78 GLU A N 1
ATOM 640 C CA . GLU A 1 78 ? -1.677 -0.208 15.713 1.00 96.75 78 GLU A CA 1
ATOM 641 C C . GLU A 1 78 ? -1.229 -1.186 14.618 1.00 96.75 78 GLU A C 1
ATOM 643 O O . GLU A 1 78 ? -0.485 -0.800 13.715 1.00 96.75 78 GLU A O 1
ATOM 648 N N . GLU A 1 79 ? -1.724 -2.427 14.628 1.00 97.06 79 GLU A N 1
ATOM 649 C CA . GLU A 1 79 ? -1.438 -3.405 13.570 1.00 97.06 79 GLU A CA 1
ATOM 650 C C . GLU A 1 79 ? -1.921 -2.915 12.196 1.00 97.06 79 GLU A C 1
ATOM 652 O O . GLU A 1 79 ? -1.201 -3.015 11.199 1.00 97.06 79 GLU A O 1
ATOM 657 N N . ILE A 1 80 ? -3.117 -2.322 12.129 1.00 97.25 80 ILE A N 1
ATOM 658 C CA . ILE A 1 80 ? -3.648 -1.735 10.891 1.00 97.25 80 ILE A CA 1
ATOM 659 C C . ILE A 1 80 ? -2.765 -0.580 10.405 1.00 97.25 80 ILE A C 1
ATOM 661 O O . ILE A 1 80 ? -2.546 -0.439 9.199 1.00 97.25 80 ILE A O 1
ATOM 665 N N . GLU A 1 81 ? -2.264 0.263 11.304 1.00 96.81 81 GLU A N 1
ATOM 666 C CA . GLU A 1 81 ? -1.349 1.347 10.941 1.00 96.81 81 GLU A CA 1
ATOM 667 C C . GLU A 1 81 ? -0.027 0.811 10.382 1.00 96.81 81 GLU A C 1
ATOM 669 O O . GLU A 1 81 ? 0.429 1.281 9.337 1.00 96.81 81 GLU A O 1
ATOM 674 N N . GLN A 1 82 ? 0.542 -0.228 10.996 1.00 96.81 82 GLN A N 1
ATOM 675 C CA . GLN A 1 82 ? 1.746 -0.891 10.490 1.00 96.81 82 GLN A CA 1
ATOM 676 C C . GLN A 1 82 ? 1.519 -1.519 9.109 1.00 96.81 82 GLN A C 1
ATOM 678 O O . GLN A 1 82 ? 2.355 -1.373 8.213 1.00 96.81 82 GLN A O 1
ATOM 683 N N . LEU A 1 83 ? 0.367 -2.160 8.894 1.00 96.94 83 LEU A N 1
ATOM 684 C CA . LEU A 1 83 ? 0.007 -2.722 7.592 1.00 96.94 83 LEU A CA 1
ATOM 685 C C . LEU A 1 83 ? -0.127 -1.642 6.515 1.00 96.94 83 LEU A C 1
ATOM 687 O O . LEU A 1 83 ? 0.359 -1.840 5.404 1.00 96.94 83 LEU A O 1
ATOM 691 N N . LYS A 1 84 ? -0.709 -0.480 6.836 1.00 96.88 84 LYS A N 1
ATOM 692 C CA . LYS A 1 84 ? -0.780 0.661 5.904 1.00 96.88 84 LYS A CA 1
ATOM 693 C C . LYS A 1 84 ? 0.602 1.185 5.528 1.00 96.88 84 LYS A C 1
ATOM 695 O O . LYS A 1 84 ? 0.828 1.544 4.373 1.00 96.88 84 LYS A O 1
ATOM 700 N N . ILE A 1 85 ? 1.531 1.228 6.485 1.00 96.81 85 ILE A N 1
ATOM 701 C CA . ILE A 1 85 ? 2.922 1.608 6.209 1.00 96.81 85 ILE A CA 1
ATOM 702 C C . ILE A 1 85 ? 3.542 0.595 5.242 1.00 96.81 85 ILE A C 1
ATOM 704 O O . ILE A 1 85 ? 4.059 0.993 4.198 1.00 96.81 85 ILE A O 1
ATOM 708 N N . CYS A 1 86 ? 3.408 -0.702 5.523 1.00 96.62 86 CYS A N 1
ATOM 709 C CA . CYS A 1 86 ? 3.930 -1.759 4.659 1.00 96.62 86 CYS A CA 1
ATOM 710 C C . CYS A 1 86 ? 3.321 -1.715 3.244 1.00 96.62 86 CYS A C 1
ATOM 712 O O . CYS A 1 86 ? 4.042 -1.815 2.251 1.00 96.62 86 CYS A O 1
ATOM 714 N N . GLU A 1 87 ? 2.010 -1.484 3.129 1.00 97.06 87 GLU A N 1
ATOM 715 C CA . GLU A 1 87 ? 1.330 -1.292 1.845 1.00 97.06 87 GLU A CA 1
ATOM 716 C C . GLU A 1 87 ? 1.915 -0.098 1.081 1.00 97.06 87 GLU A C 1
ATOM 718 O O . GLU A 1 87 ? 2.211 -0.206 -0.110 1.00 97.06 87 GLU A O 1
ATOM 723 N N . SER A 1 88 ? 2.147 1.030 1.758 1.00 96.56 88 SER A N 1
ATOM 724 C CA . SER A 1 88 ? 2.730 2.217 1.126 1.00 96.56 88 SER A CA 1
ATOM 725 C C . SER A 1 88 ? 4.147 1.967 0.595 1.00 96.56 88 SER A C 1
ATOM 727 O O . SER A 1 88 ? 4.483 2.398 -0.512 1.00 96.56 88 SER A O 1
ATOM 729 N N . GLU A 1 89 ? 4.965 1.217 1.338 1.00 97.31 89 GLU A N 1
ATOM 730 C CA . GLU A 1 89 ? 6.312 0.827 0.919 1.00 97.31 89 GLU A CA 1
ATOM 731 C C . GLU A 1 89 ? 6.266 -0.121 -0.278 1.00 97.31 89 GLU A C 1
ATOM 733 O O . GLU A 1 89 ? 7.006 0.067 -1.248 1.00 97.31 89 GLU A O 1
ATOM 738 N N . TYR A 1 90 ? 5.359 -1.098 -0.245 1.00 97.75 90 TYR A N 1
ATOM 739 C CA . TYR A 1 90 ? 5.138 -2.021 -1.349 1.00 97.75 90 TYR A CA 1
ATOM 740 C C . TYR A 1 90 ? 4.717 -1.284 -2.624 1.00 97.75 90 TYR A C 1
ATOM 742 O O . TYR A 1 90 ? 5.308 -1.489 -3.686 1.00 97.75 90 TYR A O 1
ATOM 750 N N . VAL A 1 91 ? 3.737 -0.380 -2.525 1.00 97.56 91 VAL A N 1
ATOM 751 C CA . VAL A 1 91 ? 3.264 0.421 -3.662 1.00 97.56 91 VAL A CA 1
ATOM 752 C C . VAL A 1 91 ? 4.399 1.257 -4.238 1.00 97.56 91 VAL A C 1
ATOM 754 O O . VAL A 1 91 ? 4.546 1.317 -5.458 1.00 97.56 91 VAL A O 1
ATOM 757 N N . LYS A 1 92 ? 5.237 1.857 -3.388 1.00 97.06 92 LYS A N 1
ATOM 758 C CA . LYS A 1 92 ? 6.406 2.615 -3.838 1.00 97.06 92 LYS A CA 1
ATOM 759 C C . LYS A 1 92 ? 7.387 1.732 -4.611 1.00 97.06 92 LYS A C 1
ATOM 761 O O . LYS A 1 92 ? 7.749 2.075 -5.732 1.00 97.06 92 LYS A O 1
ATOM 766 N N . GLN A 1 93 ? 7.767 0.578 -4.064 1.00 96.75 93 GLN A N 1
ATOM 767 C CA . GLN A 1 93 ? 8.675 -0.354 -4.744 1.00 96.75 93 GLN A CA 1
ATOM 768 C C . GLN A 1 93 ? 8.102 -0.839 -6.078 1.00 96.75 93 GLN A C 1
ATOM 770 O O . GLN A 1 93 ? 8.819 -0.929 -7.076 1.00 96.75 93 GLN A O 1
ATOM 775 N N . TRP A 1 94 ? 6.801 -1.121 -6.114 1.00 97.19 94 TRP A N 1
ATOM 776 C CA . TRP A 1 94 ? 6.112 -1.508 -7.336 1.00 97.19 94 TRP A CA 1
ATOM 777 C C . TRP A 1 94 ? 6.113 -0.3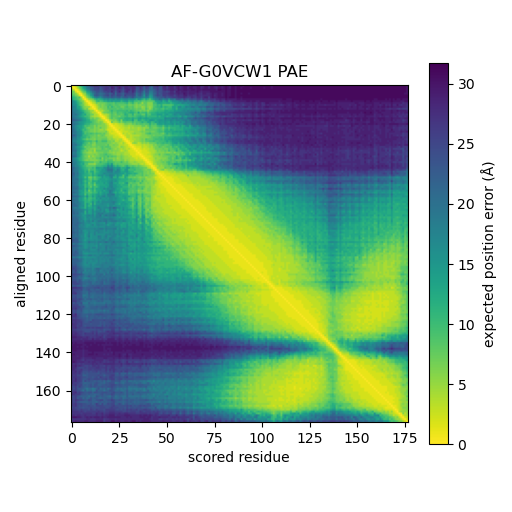79 -8.374 1.00 97.19 94 TRP A C 1
ATOM 779 O O . TRP A 1 94 ? 6.400 -0.629 -9.544 1.00 97.19 94 TRP A O 1
ATOM 789 N N . GLN A 1 95 ? 5.854 0.865 -7.964 1.00 96.69 95 GLN A N 1
ATOM 790 C CA . GLN A 1 95 ? 5.909 2.031 -8.849 1.00 96.69 95 GLN A CA 1
ATOM 791 C C . GLN A 1 95 ? 7.320 2.278 -9.385 1.00 96.69 95 GLN A C 1
ATOM 793 O O . GLN A 1 95 ? 7.470 2.535 -10.580 1.00 96.69 95 GLN A O 1
ATOM 798 N N . ASP A 1 96 ? 8.344 2.151 -8.542 1.00 96.25 96 ASP A N 1
ATOM 799 C CA . ASP A 1 96 ? 9.745 2.296 -8.939 1.00 96.25 96 ASP A CA 1
ATOM 800 C C . ASP A 1 96 ? 10.135 1.217 -9.960 1.00 96.25 96 ASP A C 1
ATOM 802 O O . ASP A 1 96 ? 10.718 1.519 -11.006 1.00 96.25 96 ASP A O 1
ATOM 806 N N . LEU A 1 97 ? 9.747 -0.040 -9.714 1.00 95.19 97 LEU A N 1
ATOM 807 C CA . LEU A 1 97 ? 9.961 -1.142 -10.651 1.00 95.19 97 LEU A CA 1
ATOM 808 C C . LEU A 1 97 ? 9.226 -0.909 -11.972 1.00 95.19 97 LEU A C 1
ATOM 810 O O . LEU A 1 97 ? 9.813 -1.060 -13.044 1.00 95.19 97 LEU A O 1
ATOM 814 N N . GLN A 1 98 ? 7.960 -0.507 -11.910 1.00 94.62 98 GLN A N 1
ATOM 815 C CA . GLN A 1 98 ? 7.159 -0.229 -13.094 1.00 94.62 98 GLN A CA 1
ATOM 816 C C . GLN A 1 98 ? 7.719 0.961 -13.882 1.00 94.62 98 GLN A C 1
ATOM 818 O O . GLN A 1 98 ? 7.708 0.938 -15.113 1.00 94.62 98 GLN A O 1
ATOM 823 N N . GLY A 1 99 ? 8.255 1.971 -13.196 1.00 93.69 99 GLY A N 1
ATOM 824 C CA . GLY A 1 99 ? 9.001 3.074 -13.795 1.00 93.69 99 GLY A CA 1
ATOM 825 C C . GLY A 1 99 ? 10.247 2.576 -14.522 1.00 93.69 99 GLY A C 1
ATOM 826 O O . GLY A 1 99 ? 10.410 2.847 -15.709 1.00 93.69 99 GLY A O 1
ATOM 827 N N . MET A 1 100 ? 11.072 1.754 -13.866 1.00 92.94 100 MET A N 1
ATOM 828 C CA . MET A 1 100 ? 12.258 1.150 -14.484 1.00 92.94 100 MET A CA 1
ATOM 829 C C . MET A 1 100 ? 11.906 0.313 -15.716 1.00 92.94 100 MET A C 1
ATOM 831 O O . MET A 1 100 ? 12.560 0.444 -16.754 1.00 92.94 100 MET A O 1
ATOM 835 N N . ILE A 1 101 ? 10.864 -0.517 -15.632 1.00 92.19 101 ILE A N 1
ATOM 836 C CA . ILE A 1 101 ? 10.377 -1.302 -16.767 1.00 92.19 101 ILE A CA 1
ATOM 837 C C . ILE A 1 101 ? 9.928 -0.361 -17.877 1.00 92.19 101 ILE A C 1
ATOM 839 O O . ILE A 1 101 ? 10.411 -0.477 -18.998 1.00 92.19 101 ILE A O 1
ATOM 843 N N . ARG A 1 102 ? 9.064 0.612 -17.586 1.00 92.00 102 ARG A N 1
ATOM 844 C CA . ARG A 1 102 ? 8.539 1.536 -18.594 1.00 92.00 102 ARG A CA 1
ATOM 845 C C . ARG A 1 102 ? 9.640 2.334 -19.285 1.00 92.00 102 ARG A C 1
ATOM 847 O O . ARG A 1 102 ? 9.585 2.489 -20.502 1.00 92.00 102 ARG A O 1
ATOM 854 N N . ASP A 1 103 ? 10.629 2.811 -18.546 1.00 90.62 103 ASP A N 1
ATOM 855 C CA . ASP A 1 103 ? 11.602 3.770 -19.064 1.00 90.62 103 ASP A CA 1
ATOM 856 C C . ASP A 1 103 ? 12.803 3.087 -19.735 1.00 90.62 103 ASP A C 1
ATOM 858 O O . ASP A 1 103 ? 13.431 3.677 -20.616 1.00 90.62 103 ASP A O 1
ATOM 862 N N . ASN A 1 104 ? 13.111 1.833 -19.375 1.00 89.00 104 ASN A N 1
ATOM 863 C CA . ASN A 1 104 ? 14.267 1.115 -19.919 1.00 89.00 104 ASN A CA 1
ATOM 864 C C . ASN A 1 104 ? 13.942 -0.145 -20.712 1.00 89.00 104 ASN A C 1
ATOM 866 O O . ASN A 1 104 ? 14.693 -0.453 -21.641 1.00 89.00 104 ASN A O 1
ATOM 870 N N . TYR A 1 105 ? 12.884 -0.862 -20.337 1.00 87.69 105 TYR A N 1
ATOM 871 C CA . TYR A 1 105 ? 12.611 -2.216 -20.820 1.00 87.69 105 TYR A CA 1
ATOM 872 C C . TYR A 1 105 ? 11.300 -2.349 -21.587 1.00 87.69 105 TYR A C 1
ATOM 874 O O . TYR A 1 105 ? 11.071 -3.382 -22.211 1.00 87.69 105 TYR A O 1
ATOM 882 N N . SER A 1 106 ? 10.442 -1.329 -21.564 1.00 89.38 106 SER A N 1
ATOM 883 C CA . SER A 1 106 ? 9.253 -1.322 -22.399 1.00 89.38 106 SER A CA 1
ATOM 884 C C . SER A 1 106 ? 9.667 -1.333 -23.858 1.00 89.38 106 SER A C 1
ATOM 886 O O . SER A 1 106 ? 10.695 -0.764 -24.238 1.00 89.38 106 SER A O 1
ATOM 888 N N . ASP A 1 107 ? 8.831 -1.963 -24.673 1.00 87.31 107 ASP A N 1
ATOM 889 C CA . ASP A 1 107 ? 9.039 -2.046 -26.113 1.00 87.31 107 ASP A CA 1
ATOM 890 C C . ASP A 1 107 ? 9.249 -0.644 -26.711 1.00 87.31 107 ASP A C 1
ATOM 892 O O . ASP A 1 107 ? 10.210 -0.390 -27.432 1.00 87.31 107 ASP A O 1
ATOM 896 N N . GLU A 1 108 ? 8.442 0.323 -26.267 1.00 88.12 108 GLU A N 1
ATOM 897 C CA . GLU A 1 108 ? 8.540 1.725 -26.671 1.00 88.12 108 GLU A CA 1
ATOM 898 C C . GLU A 1 108 ? 9.836 2.405 -26.195 1.00 88.12 108 GLU A C 1
ATOM 900 O O . GLU A 1 108 ? 10.408 3.232 -26.906 1.00 88.12 108 GLU A O 1
ATOM 905 N N . ALA A 1 109 ? 10.332 2.097 -24.994 1.00 89.38 109 ALA A N 1
ATOM 906 C CA . ALA A 1 109 ? 11.605 2.633 -24.513 1.00 89.38 109 ALA A CA 1
ATOM 907 C C . ALA A 1 109 ? 12.800 2.059 -25.281 1.00 89.38 109 ALA A C 1
ATOM 909 O O . ALA A 1 109 ? 13.683 2.813 -25.696 1.00 89.38 109 ALA A O 1
ATOM 910 N N . MET A 1 110 ? 12.824 0.744 -25.508 1.00 89.06 110 MET A N 1
ATOM 911 C CA . MET A 1 110 ? 13.876 0.104 -26.299 1.00 89.06 110 MET A CA 1
ATOM 912 C C . MET A 1 110 ? 13.861 0.611 -27.742 1.00 89.06 110 MET A C 1
ATOM 914 O O . MET A 1 110 ? 14.906 0.979 -28.281 1.00 89.06 110 MET A O 1
ATOM 918 N N . LYS A 1 111 ? 12.674 0.738 -28.338 1.00 90.62 111 LYS A N 1
ATOM 919 C CA . LYS A 1 111 ? 12.484 1.316 -29.667 1.00 90.62 111 LYS A CA 1
ATOM 920 C C . LYS A 1 111 ? 12.987 2.757 -29.745 1.00 90.62 111 LYS A C 1
ATOM 922 O O . LYS A 1 111 ? 13.743 3.088 -30.659 1.00 90.62 111 LYS A O 1
ATOM 927 N N . ARG A 1 112 ? 12.650 3.601 -28.762 1.00 91.62 112 ARG A N 1
ATOM 928 C CA . ARG A 1 112 ? 13.180 4.973 -28.661 1.00 91.62 112 ARG A CA 1
ATOM 929 C C . ARG A 1 112 ? 14.705 4.993 -28.543 1.00 91.62 112 ARG A C 1
ATOM 931 O O . ARG A 1 112 ? 15.340 5.795 -29.222 1.00 91.62 112 ARG A O 1
ATOM 938 N N . LYS A 1 113 ? 15.313 4.095 -27.756 1.00 92.12 113 LYS A N 1
ATOM 939 C CA . LYS A 1 113 ? 16.783 3.971 -27.665 1.00 92.12 113 LYS A CA 1
ATOM 940 C C . LYS A 1 113 ? 17.412 3.622 -29.016 1.00 92.12 113 LYS A C 1
ATOM 942 O O . LYS A 1 113 ? 18.391 4.254 -29.407 1.00 92.12 113 LYS A O 1
ATOM 947 N N . VAL A 1 114 ? 16.832 2.679 -29.759 1.00 91.94 114 VAL A N 1
ATOM 948 C CA . VAL A 1 114 ? 17.305 2.322 -31.109 1.00 91.94 114 VAL A CA 1
ATOM 949 C C . VAL A 1 114 ? 17.149 3.498 -32.076 1.00 91.94 114 VAL A C 1
ATOM 951 O O . VAL A 1 114 ? 18.083 3.818 -32.805 1.00 91.94 114 VAL A O 1
ATOM 954 N N . GLN A 1 115 ? 16.014 4.200 -32.053 1.00 93.81 115 GLN A N 1
ATOM 955 C CA . GLN A 1 115 ? 15.798 5.393 -32.878 1.00 93.81 115 GLN A CA 1
ATOM 956 C C . GLN A 1 115 ? 16.816 6.504 -32.586 1.00 93.81 115 GLN A C 1
ATOM 958 O O . GLN A 1 115 ? 17.316 7.136 -33.517 1.00 93.81 115 GLN A O 1
ATOM 963 N N . LEU A 1 116 ? 17.143 6.736 -31.312 1.00 94.19 116 LEU A N 1
ATOM 964 C CA . LEU A 1 116 ? 18.179 7.692 -30.918 1.00 94.19 116 LEU A CA 1
ATOM 965 C C . LEU A 1 116 ? 19.564 7.258 -31.414 1.00 94.19 116 LEU A C 1
ATOM 967 O O . LEU A 1 116 ? 20.271 8.087 -31.978 1.00 94.19 116 LEU A O 1
ATOM 971 N N . SER A 1 117 ? 19.918 5.974 -31.294 1.00 94.81 117 SER A N 1
ATOM 972 C CA . SER A 1 117 ? 21.176 5.436 -31.838 1.00 94.81 117 SER A CA 1
ATOM 973 C C . SER A 1 117 ? 21.277 5.635 -33.354 1.00 94.81 117 SER A C 1
ATOM 975 O O . SER A 1 117 ? 22.331 6.016 -33.852 1.00 94.81 117 SER A O 1
ATOM 977 N N . ILE A 1 118 ? 20.184 5.429 -34.096 1.00 94.50 118 ILE A N 1
ATOM 978 C CA . ILE A 1 118 ? 20.142 5.655 -35.549 1.00 94.50 118 ILE A CA 1
ATOM 979 C C . ILE A 1 118 ? 20.411 7.129 -35.871 1.00 94.50 118 ILE A C 1
ATOM 981 O O . ILE A 1 118 ? 21.213 7.420 -36.754 1.00 94.50 118 ILE A O 1
ATOM 985 N N . ARG A 1 119 ? 19.777 8.060 -35.144 1.00 94.88 119 ARG A N 1
ATOM 986 C CA . ARG A 1 119 ? 20.016 9.503 -35.319 1.00 94.88 119 ARG A CA 1
ATOM 987 C C . ARG A 1 119 ? 21.461 9.883 -35.000 1.00 94.88 119 ARG A C 1
ATOM 989 O O . ARG A 1 119 ? 22.062 10.623 -35.764 1.00 94.88 119 ARG A O 1
ATOM 996 N N . GLN A 1 120 ? 22.023 9.341 -33.920 1.00 95.31 120 GLN A N 1
ATOM 997 C CA . GLN A 1 120 ? 23.419 9.573 -33.543 1.00 95.31 120 GLN A CA 1
ATOM 998 C C . GLN A 1 120 ? 24.396 9.040 -34.596 1.00 95.31 120 GLN A C 1
ATOM 1000 O O . GLN A 1 120 ? 25.360 9.724 -34.919 1.00 95.31 120 GLN A O 1
ATOM 1005 N N . LEU A 1 121 ? 24.155 7.850 -35.156 1.00 93.00 121 LEU A N 1
ATOM 1006 C CA . LEU A 1 121 ? 24.986 7.303 -36.232 1.00 93.00 121 LEU A CA 1
ATOM 1007 C C . LEU A 1 121 ? 24.919 8.163 -37.499 1.00 93.00 121 LEU A C 1
ATOM 1009 O O . LEU A 1 121 ? 25.949 8.379 -38.129 1.00 93.00 121 LEU A O 1
ATOM 1013 N N . ASP A 1 122 ? 23.738 8.668 -37.858 1.00 93.62 122 ASP A N 1
ATOM 1014 C CA . ASP A 1 122 ? 23.571 9.567 -39.006 1.00 93.62 122 ASP A CA 1
ATOM 1015 C C . ASP A 1 122 ? 24.304 10.897 -38.781 1.00 93.62 122 ASP A C 1
ATOM 1017 O O . ASP A 1 122 ? 25.049 11.355 -39.642 1.00 93.62 122 ASP A O 1
ATOM 1021 N N . GLU A 1 123 ? 24.188 11.469 -37.581 1.00 94.31 123 GLU A N 1
ATOM 1022 C CA . GLU A 1 123 ? 24.906 12.685 -37.204 1.00 94.31 123 GLU A CA 1
ATOM 1023 C C . GLU A 1 123 ? 26.427 12.480 -37.195 1.00 94.31 123 GLU A C 1
ATOM 1025 O O . GLU A 1 123 ? 27.154 13.313 -37.725 1.00 94.31 123 GLU A O 1
ATOM 1030 N N . GLN A 1 124 ? 26.920 11.348 -36.684 1.00 92.12 124 GLN A N 1
ATOM 1031 C CA . GLN A 1 124 ? 28.342 10.998 -36.744 1.00 92.12 124 GLN A CA 1
ATOM 1032 C C . GLN A 1 124 ? 28.839 10.803 -38.182 1.00 92.12 124 GLN A C 1
ATOM 1034 O O . GLN A 1 124 ? 29.967 11.188 -38.480 1.00 92.12 124 GLN A O 1
ATOM 1039 N N . CYS A 1 125 ? 28.027 10.223 -39.074 1.00 89.88 125 CYS A N 1
ATOM 1040 C CA . CYS A 1 125 ? 28.366 10.117 -40.497 1.00 89.88 125 CYS A CA 1
ATOM 1041 C C . CYS A 1 125 ? 28.473 11.509 -41.133 1.00 89.88 125 CYS A C 1
ATOM 1043 O O . CYS A 1 125 ? 29.465 11.801 -41.795 1.00 89.88 125 CYS A O 1
ATOM 1045 N N . ASN A 1 126 ? 27.510 12.392 -40.858 1.00 90.25 126 ASN A N 1
ATOM 1046 C CA . ASN A 1 126 ? 27.518 13.766 -41.362 1.00 90.25 126 ASN A CA 1
ATOM 1047 C C . ASN A 1 126 ? 28.706 14.569 -40.804 1.00 90.25 126 ASN A C 1
ATOM 1049 O O . ASN A 1 126 ? 29.347 15.323 -41.531 1.00 90.25 126 ASN A O 1
ATOM 1053 N N . GLN A 1 127 ? 29.044 14.394 -39.523 1.00 90.12 127 GLN A N 1
ATOM 1054 C CA . GLN A 1 127 ? 30.219 15.016 -38.905 1.00 90.12 127 GLN A CA 1
ATOM 1055 C C . GLN A 1 127 ? 31.524 14.510 -39.528 1.00 90.12 127 GLN A C 1
ATOM 1057 O O . GLN A 1 127 ? 32.418 15.314 -39.785 1.00 90.12 127 GLN A O 1
ATOM 1062 N N . LEU A 1 128 ? 31.624 13.207 -39.811 1.00 87.12 128 LEU A N 1
ATOM 1063 C CA . LEU A 1 128 ? 32.757 12.640 -40.538 1.00 87.12 128 LEU A CA 1
ATOM 1064 C C . LEU A 1 128 ? 32.881 13.275 -41.932 1.00 87.12 128 LEU A C 1
ATOM 1066 O O . LEU A 1 128 ? 33.958 13.756 -42.276 1.00 87.12 128 LEU A O 1
ATOM 1070 N N . GLU A 1 129 ? 31.798 13.370 -42.703 1.00 86.12 129 GLU A N 1
ATOM 1071 C CA . GLU A 1 129 ? 31.805 14.017 -44.026 1.00 86.12 129 GLU A CA 1
ATOM 1072 C C . GLU A 1 129 ? 32.235 15.491 -43.963 1.00 86.12 129 GLU A C 1
ATOM 1074 O O . GLU A 1 129 ? 33.068 15.938 -44.753 1.00 86.12 129 GLU A O 1
ATOM 1079 N N . LEU A 1 130 ? 31.724 16.247 -42.987 1.00 85.25 130 LEU A N 1
ATOM 1080 C CA . LEU A 1 130 ? 32.123 17.638 -42.754 1.00 85.25 130 LEU A CA 1
ATOM 1081 C C . LEU A 1 130 ? 33.600 17.752 -42.344 1.00 85.25 130 LEU A C 1
ATOM 1083 O O . LEU A 1 130 ? 34.306 18.658 -42.794 1.00 85.25 130 LEU A O 1
ATOM 1087 N N . SER A 1 131 ? 34.091 16.823 -41.520 1.00 83.81 131 SER A N 1
ATOM 1088 C CA . SER A 1 131 ? 35.501 16.777 -41.127 1.00 83.81 131 SER A CA 1
ATOM 1089 C C . SER A 1 131 ? 36.404 16.477 -42.326 1.00 83.81 131 SER A C 1
ATOM 1091 O O . SER A 1 131 ? 37.419 17.142 -42.497 1.00 83.81 131 SER A O 1
ATOM 1093 N N . LEU A 1 132 ? 35.996 15.590 -43.238 1.00 77.56 132 LEU A N 1
ATOM 1094 C CA . LEU A 1 132 ? 36.736 15.340 -44.473 1.00 77.56 132 LEU A CA 1
ATOM 1095 C C . LEU A 1 132 ? 36.770 16.587 -45.367 1.00 77.56 132 LEU A C 1
ATOM 1097 O O . LEU A 1 132 ? 37.845 16.980 -45.805 1.00 77.56 132 LEU A O 1
ATOM 1101 N N . ASN A 1 133 ? 35.627 17.247 -45.575 1.00 73.44 133 ASN A N 1
ATOM 1102 C CA . ASN A 1 133 ? 35.524 18.436 -46.432 1.00 73.44 133 ASN A CA 1
ATOM 1103 C C . ASN A 1 133 ? 36.348 19.633 -45.921 1.00 73.44 133 ASN A C 1
ATOM 1105 O O . ASN A 1 133 ? 36.792 20.467 -46.706 1.00 73.44 133 ASN A O 1
ATOM 1109 N N . THR A 1 134 ? 36.574 19.722 -44.610 1.00 72.94 134 THR A N 1
ATOM 1110 C CA . THR A 1 134 ? 37.466 20.734 -44.016 1.00 72.94 134 THR A CA 1
ATOM 1111 C C . THR A 1 134 ? 38.942 20.335 -44.096 1.00 72.94 134 THR A C 1
ATOM 1113 O O . THR A 1 134 ? 39.808 21.201 -44.158 1.00 72.94 134 THR A O 1
ATOM 1116 N N . HIS A 1 135 ? 39.249 19.034 -44.138 1.00 63.38 135 HIS A N 1
ATOM 1117 C CA . HIS A 1 135 ? 40.619 18.526 -44.254 1.00 63.38 135 HIS A CA 1
ATOM 1118 C C . HIS A 1 135 ? 41.094 18.405 -45.706 1.00 63.38 135 HIS A C 1
ATOM 1120 O O . HIS A 1 135 ? 42.296 18.439 -45.931 1.00 63.38 135 HIS A O 1
ATOM 1126 N N . THR A 1 136 ? 40.196 18.342 -46.696 1.00 57.22 136 THR A N 1
ATOM 1127 C CA . THR A 1 136 ? 40.535 18.300 -48.133 1.00 57.22 136 THR A CA 1
ATOM 1128 C C . THR A 1 136 ? 41.270 19.540 -48.656 1.00 57.22 136 THR A C 1
ATOM 1130 O O . THR A 1 136 ? 41.851 19.477 -49.738 1.00 57.22 136 THR A O 1
ATOM 1133 N N . GLU A 1 137 ? 41.294 20.649 -47.910 1.00 57.25 137 GLU A N 1
ATOM 1134 C CA . GLU A 1 137 ? 42.101 21.835 -48.247 1.00 57.25 137 GLU A CA 1
ATOM 1135 C C . GLU A 1 137 ? 43.600 21.647 -47.943 1.00 57.25 137 GLU A C 1
ATOM 1137 O O . GLU A 1 137 ? 44.445 22.306 -48.550 1.00 57.25 137 GLU A O 1
ATOM 1142 N N . ASN A 1 138 ? 43.953 20.699 -47.070 1.00 58.09 138 ASN A N 1
ATOM 1143 C CA . ASN A 1 138 ? 45.330 20.312 -46.777 1.00 58.09 138 ASN A CA 1
ATOM 1144 C C . ASN A 1 138 ? 45.589 18.914 -47.362 1.00 58.09 138 ASN A C 1
ATOM 1146 O O . ASN A 1 138 ? 44.757 18.024 -47.248 1.00 58.09 138 ASN A O 1
ATOM 1150 N N . LYS A 1 139 ? 46.731 18.708 -48.034 1.00 56.91 139 LYS A N 1
ATOM 1151 C CA . LYS A 1 139 ? 47.085 17.437 -48.702 1.00 56.91 139 LYS A CA 1
ATOM 1152 C C . LYS A 1 139 ? 46.759 16.215 -47.824 1.00 56.91 139 LYS A C 1
ATOM 1154 O O . LYS A 1 139 ? 47.406 16.010 -46.803 1.00 56.91 139 LYS A O 1
ATOM 1159 N N . LEU A 1 140 ? 45.777 15.416 -48.243 1.00 62.78 140 LEU A N 1
ATOM 1160 C CA . LEU A 1 140 ? 45.397 14.168 -47.580 1.00 62.78 140 LEU A CA 1
ATOM 1161 C C . LEU A 1 140 ? 46.467 13.092 -47.801 1.00 62.78 140 LEU A C 1
ATOM 1163 O O . LEU A 1 140 ? 46.841 12.802 -48.939 1.00 62.78 140 LEU A O 1
ATOM 1167 N N . ASP A 1 141 ? 46.918 12.476 -46.710 1.00 72.50 141 ASP A N 1
ATOM 1168 C CA . ASP A 1 141 ? 47.726 11.259 -46.743 1.00 72.50 141 ASP A CA 1
ATOM 1169 C C . ASP A 1 141 ? 46.864 10.059 -47.180 1.00 72.50 141 ASP A C 1
ATOM 1171 O O . ASP A 1 141 ? 45.735 9.886 -46.726 1.00 72.50 141 ASP A O 1
ATOM 1175 N N . SER A 1 142 ? 47.398 9.173 -48.028 1.00 72.50 142 SER A N 1
ATOM 1176 C CA . SER A 1 142 ? 46.654 7.992 -48.518 1.00 72.50 142 SER A CA 1
ATOM 1177 C C . SER A 1 142 ? 46.132 7.105 -47.379 1.00 72.50 142 SER A C 1
ATOM 1179 O O . SER A 1 142 ? 45.029 6.575 -47.460 1.00 72.50 142 SER A O 1
ATOM 1181 N N . ASN A 1 143 ? 46.895 6.993 -46.287 1.00 76.31 143 ASN A N 1
ATOM 1182 C CA . ASN A 1 143 ? 46.501 6.202 -45.123 1.00 76.31 143 ASN A CA 1
ATOM 1183 C C . ASN A 1 143 ? 45.342 6.835 -44.336 1.00 76.31 143 ASN A C 1
ATOM 1185 O O . ASN A 1 143 ? 44.566 6.100 -43.732 1.00 76.31 143 ASN A O 1
ATOM 1189 N N . SER A 1 144 ? 45.207 8.168 -44.328 1.00 77.06 144 SER A N 1
ATOM 1190 C CA . SER A 1 144 ? 44.117 8.834 -43.603 1.00 77.06 144 SER A CA 1
ATOM 1191 C C . SER A 1 144 ? 42.787 8.739 -44.356 1.00 77.06 144 SER A C 1
ATOM 1193 O O . SER A 1 144 ? 41.728 8.615 -43.735 1.00 77.06 144 SER A O 1
ATOM 1195 N N . LEU A 1 145 ? 42.842 8.700 -45.692 1.00 81.00 145 LEU A N 1
ATOM 1196 C CA . LEU A 1 145 ? 41.679 8.439 -46.538 1.00 81.00 145 LEU A CA 1
ATOM 1197 C C . LEU A 1 145 ? 41.137 7.018 -46.334 1.00 81.00 145 LEU A C 1
ATOM 1199 O O . LEU A 1 145 ? 39.935 6.852 -46.138 1.00 81.00 145 LEU A O 1
ATOM 1203 N N . ASP A 1 146 ? 42.006 6.006 -46.305 1.00 86.31 146 ASP A N 1
ATOM 1204 C CA . ASP A 1 146 ? 41.581 4.621 -46.073 1.00 86.31 146 ASP A CA 1
ATOM 1205 C C . ASP A 1 146 ? 40.983 4.433 -44.671 1.00 86.31 146 ASP A C 1
ATOM 1207 O O . ASP A 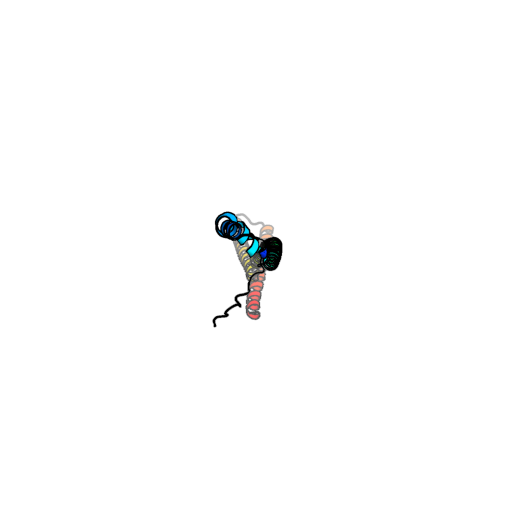1 146 ? 39.980 3.733 -44.508 1.00 86.31 146 ASP A O 1
ATOM 1211 N N . THR A 1 147 ? 41.533 5.093 -43.643 1.00 85.38 147 THR A N 1
ATOM 1212 C CA . THR A 1 147 ? 40.928 5.069 -42.300 1.00 85.38 147 THR A CA 1
ATOM 1213 C C . THR A 1 147 ? 39.558 5.738 -42.270 1.00 85.38 147 THR A C 1
ATOM 1215 O O . THR A 1 147 ? 38.636 5.194 -41.664 1.00 85.38 147 THR A O 1
ATOM 1218 N N . PHE A 1 148 ? 39.392 6.862 -42.975 1.00 86.31 148 PHE A N 1
ATOM 1219 C CA . PHE A 1 148 ? 38.109 7.551 -43.086 1.00 86.31 148 PHE A CA 1
ATOM 1220 C C . PHE A 1 148 ? 37.061 6.686 -43.793 1.00 86.31 148 PHE A C 1
ATOM 1222 O O . PHE A 1 148 ? 35.954 6.521 -43.286 1.00 86.31 148 PHE A O 1
ATOM 1229 N N . VAL A 1 149 ? 37.411 6.111 -44.949 1.00 88.06 149 VAL A N 1
ATOM 1230 C CA . VAL A 1 149 ? 36.497 5.274 -45.738 1.00 88.06 149 VAL A CA 1
ATOM 1231 C C . VAL A 1 149 ? 36.044 4.072 -44.917 1.00 88.06 149 VAL A C 1
ATOM 1233 O O . VAL A 1 149 ? 34.851 3.776 -44.887 1.00 88.06 149 VAL A O 1
ATOM 1236 N N . ASN A 1 150 ? 36.960 3.419 -44.199 1.00 90.31 150 ASN A N 1
ATOM 1237 C CA . ASN A 1 150 ? 36.617 2.290 -43.339 1.00 90.31 150 ASN A CA 1
ATOM 1238 C C . ASN A 1 150 ? 35.711 2.706 -42.171 1.00 90.31 150 ASN A C 1
ATOM 1240 O O . ASN A 1 150 ? 34.709 2.042 -41.911 1.00 90.31 150 ASN A O 1
ATOM 1244 N N . GLU A 1 151 ? 36.010 3.816 -41.491 1.00 90.38 151 GLU A N 1
ATOM 1245 C CA . GLU A 1 151 ? 35.200 4.292 -40.365 1.00 90.38 151 GLU A CA 1
ATOM 1246 C C . GLU A 1 151 ? 33.797 4.737 -40.808 1.00 90.38 151 GLU A C 1
ATOM 1248 O O . GLU A 1 151 ? 32.797 4.399 -40.168 1.00 90.38 151 GLU A O 1
ATOM 1253 N N . TYR A 1 152 ? 33.703 5.450 -41.930 1.00 92.00 152 TYR A N 1
ATOM 1254 C CA . TYR A 1 152 ? 32.436 5.875 -42.511 1.00 92.00 152 TYR A CA 1
ATOM 1255 C C . TYR A 1 152 ? 31.594 4.675 -42.959 1.00 92.00 152 TYR A C 1
ATOM 1257 O O . TYR A 1 152 ? 30.405 4.592 -42.645 1.00 92.00 152 TYR A O 1
ATOM 1265 N N . LEU A 1 153 ? 32.207 3.714 -43.656 1.00 92.69 153 LEU A N 1
ATOM 1266 C CA . LEU A 1 153 ? 31.510 2.541 -44.176 1.00 92.69 153 LEU A CA 1
ATOM 1267 C C . LEU A 1 153 ? 31.011 1.633 -43.045 1.00 92.69 153 LEU A C 1
ATOM 1269 O O . LEU A 1 153 ? 29.871 1.168 -43.105 1.00 92.69 153 LEU A O 1
ATOM 1273 N N . GLU A 1 154 ? 31.795 1.450 -41.980 1.00 94.06 154 GLU A N 1
ATOM 1274 C CA . GLU A 1 154 ? 31.356 0.717 -40.787 1.00 94.06 154 GLU A CA 1
ATOM 1275 C C . GLU A 1 154 ? 30.192 1.422 -40.074 1.00 94.06 154 GLU A C 1
ATOM 1277 O O . GLU A 1 154 ? 29.167 0.792 -39.791 1.00 94.06 154 GLU A O 1
ATOM 1282 N N . LYS A 1 155 ? 30.267 2.743 -39.856 1.00 91.56 155 LYS A N 1
ATOM 1283 C CA . LYS A 1 155 ? 29.157 3.500 -39.245 1.00 91.56 155 LYS A CA 1
ATOM 1284 C C . LYS A 1 155 ? 27.898 3.472 -40.110 1.00 91.56 155 LYS A C 1
ATOM 1286 O O . LYS A 1 155 ? 26.797 3.280 -39.587 1.00 91.56 155 LYS A O 1
ATOM 1291 N N . ARG A 1 156 ? 28.034 3.583 -41.435 1.00 92.56 156 ARG A N 1
ATOM 1292 C CA . ARG A 1 156 ? 26.893 3.557 -42.358 1.00 92.56 156 ARG A CA 1
ATOM 1293 C C . ARG A 1 156 ? 26.251 2.175 -42.450 1.00 92.56 156 ARG A C 1
ATOM 1295 O O . ARG A 1 156 ? 25.023 2.065 -42.478 1.00 92.56 156 ARG A O 1
ATOM 1302 N N . LYS A 1 157 ? 27.055 1.113 -42.415 1.00 93.69 157 LYS A N 1
ATOM 1303 C CA . LYS A 1 157 ? 26.576 -0.269 -42.308 1.00 93.69 157 LYS A CA 1
ATOM 1304 C C . LYS A 1 157 ? 25.789 -0.483 -41.015 1.00 93.69 157 LYS A C 1
ATOM 1306 O O . LYS A 1 157 ? 24.691 -1.037 -41.060 1.00 93.69 157 LYS A O 1
ATOM 1311 N N . LEU A 1 158 ? 26.304 -0.004 -39.879 1.00 92.19 158 LEU A N 1
ATOM 1312 C CA . LEU A 1 158 ? 25.605 -0.072 -38.591 1.00 92.19 158 LEU A CA 1
ATOM 1313 C C . LEU A 1 158 ? 24.288 0.716 -38.606 1.00 92.19 158 LEU A C 1
ATOM 1315 O O . LEU A 1 158 ? 23.278 0.211 -38.114 1.00 92.19 158 LEU A O 1
ATOM 1319 N N . PHE A 1 159 ? 24.267 1.900 -39.223 1.00 95.44 159 PHE A N 1
ATOM 1320 C CA . PHE A 1 159 ? 23.057 2.707 -39.395 1.00 95.44 159 PHE A CA 1
ATOM 1321 C C . PHE A 1 159 ? 21.967 1.946 -40.161 1.00 95.44 159 PHE A C 1
ATOM 1323 O O . PHE A 1 159 ? 20.838 1.820 -39.679 1.00 95.44 159 PHE A O 1
ATOM 1330 N N . HIS A 1 160 ? 22.298 1.401 -41.337 1.00 92.88 160 HIS A N 1
ATOM 1331 C CA . HIS A 1 160 ? 21.330 0.665 -42.151 1.00 92.88 160 HIS A CA 1
ATOM 1332 C C . HIS A 1 160 ? 20.863 -0.619 -41.458 1.00 92.88 160 HIS A C 1
ATOM 1334 O O . HIS A 1 160 ? 19.662 -0.877 -41.418 1.00 92.88 160 HIS A O 1
ATOM 1340 N N . LEU A 1 161 ? 21.773 -1.351 -40.808 1.00 94.88 161 LEU A N 1
ATOM 1341 C CA . LEU A 1 161 ? 21.432 -2.543 -40.033 1.00 94.88 161 LEU A CA 1
ATOM 1342 C C . LEU A 1 161 ? 20.441 -2.232 -38.902 1.00 94.88 161 LEU A C 1
ATOM 1344 O O . LEU A 1 161 ? 19.463 -2.955 -38.711 1.00 94.88 161 LEU A O 1
ATOM 1348 N N . GLN A 1 162 ? 20.676 -1.168 -38.131 1.00 92.31 162 GLN A N 1
ATOM 1349 C CA . GLN A 1 162 ? 19.763 -0.769 -37.056 1.00 92.31 162 GLN A CA 1
ATOM 1350 C C . GLN A 1 162 ? 18.414 -0.289 -37.602 1.00 92.31 162 GLN A C 1
ATOM 1352 O O . GLN A 1 162 ? 17.373 -0.600 -37.023 1.00 92.31 162 GLN A O 1
ATOM 1357 N N . ARG A 1 163 ? 18.409 0.418 -38.735 1.00 93.56 163 ARG A N 1
ATOM 1358 C CA . ARG A 1 163 ? 17.186 0.875 -39.403 1.00 93.56 163 ARG A CA 1
ATOM 1359 C C . ARG A 1 163 ? 16.332 -0.285 -39.919 1.00 93.56 163 ARG A C 1
ATOM 1361 O O . ARG A 1 163 ? 15.116 -0.257 -39.750 1.00 93.56 163 ARG A O 1
ATOM 1368 N N . GLU A 1 164 ? 16.947 -1.312 -40.496 1.00 93.19 164 GLU A N 1
ATOM 1369 C CA . GLU A 1 164 ? 16.254 -2.537 -40.917 1.00 93.19 164 GLU A CA 1
ATOM 1370 C C . GLU A 1 164 ? 15.708 -3.326 -39.721 1.00 93.19 164 GLU A C 1
ATOM 1372 O O . GLU A 1 164 ? 14.561 -3.781 -39.737 1.00 93.19 164 GLU A O 1
ATOM 1377 N N . LYS A 1 165 ? 16.487 -3.430 -38.636 1.00 91.81 165 LYS A N 1
ATOM 1378 C CA . LYS A 1 165 ? 16.018 -4.029 -37.377 1.00 91.81 165 LYS A CA 1
ATOM 1379 C C . LYS A 1 165 ? 14.811 -3.285 -36.810 1.00 91.81 165 LYS A C 1
ATOM 1381 O O . LYS A 1 165 ? 13.850 -3.923 -36.409 1.00 91.81 165 LYS A O 1
ATOM 1386 N N . LEU A 1 166 ? 14.818 -1.954 -36.825 1.00 92.19 166 LEU A N 1
ATOM 1387 C CA . LEU A 1 166 ? 13.678 -1.151 -36.381 1.00 92.19 166 LEU A CA 1
ATOM 1388 C C . LEU A 1 166 ? 12.442 -1.370 -37.271 1.00 92.19 166 LEU A C 1
ATOM 1390 O O . LEU A 1 166 ? 11.339 -1.539 -36.762 1.00 92.19 166 LEU A O 1
ATOM 1394 N N . ALA A 1 167 ? 12.621 -1.419 -38.594 1.00 90.31 167 ALA A N 1
ATOM 1395 C CA . ALA A 1 167 ? 11.523 -1.649 -39.533 1.00 90.31 167 ALA A CA 1
ATOM 1396 C C . ALA A 1 167 ? 10.884 -3.039 -39.365 1.00 90.31 167 ALA A C 1
ATOM 1398 O O . ALA A 1 167 ? 9.662 -3.180 -39.426 1.00 90.31 167 ALA A O 1
ATOM 1399 N N . THR A 1 168 ? 11.700 -4.067 -39.122 1.00 90.25 168 THR A N 1
ATOM 1400 C CA . THR A 1 168 ? 11.204 -5.423 -38.839 1.00 90.25 168 THR A CA 1
ATOM 1401 C C . THR A 1 168 ? 10.548 -5.515 -37.462 1.00 90.25 168 THR A C 1
ATOM 1403 O O . THR A 1 168 ? 9.501 -6.149 -37.339 1.00 90.25 168 THR A O 1
ATOM 1406 N N . TRP A 1 169 ? 11.086 -4.826 -36.453 1.00 89.31 169 TRP A N 1
ATOM 1407 C CA . TRP A 1 169 ? 10.472 -4.701 -35.128 1.00 89.31 169 TRP A CA 1
ATOM 1408 C C . TRP A 1 169 ? 9.074 -4.066 -35.216 1.00 89.31 169 TRP A C 1
ATOM 1410 O O . TRP A 1 169 ? 8.113 -4.605 -34.669 1.00 89.31 169 TRP A O 1
ATOM 1420 N N . ASP A 1 170 ? 8.917 -2.994 -35.994 1.00 86.81 170 ASP A N 1
ATOM 1421 C CA . ASP A 1 170 ? 7.624 -2.331 -36.212 1.00 86.81 170 ASP A CA 1
ATOM 1422 C C . ASP A 1 170 ? 6.597 -3.226 -36.913 1.00 86.81 170 ASP A C 1
ATOM 1424 O O . ASP A 1 170 ? 5.405 -3.180 -36.598 1.00 86.81 170 ASP A O 1
ATOM 1428 N N . ALA A 1 171 ? 7.050 -4.062 -37.848 1.00 85.44 171 ALA A N 1
ATOM 1429 C CA . ALA A 1 171 ? 6.197 -5.044 -38.508 1.00 85.44 171 ALA A CA 1
ATOM 1430 C C . ALA A 1 171 ? 5.758 -6.164 -37.547 1.00 85.44 171 ALA A C 1
ATOM 1432 O O . ALA A 1 171 ? 4.611 -6.601 -37.597 1.00 85.44 171 ALA A O 1
ATOM 1433 N N . GLN A 1 172 ? 6.641 -6.600 -36.643 1.00 81.75 172 GLN A N 1
ATOM 1434 C CA . GLN A 1 172 ? 6.345 -7.631 -35.642 1.00 81.75 172 GLN A CA 1
ATOM 1435 C C . GLN A 1 172 ? 5.424 -7.136 -34.523 1.00 81.75 172 GLN A C 1
ATOM 1437 O O . GLN A 1 172 ? 4.557 -7.888 -34.080 1.00 81.75 172 GLN A O 1
ATOM 1442 N N . GLY A 1 173 ? 5.562 -5.880 -34.088 1.00 71.50 173 GLY A N 1
ATOM 1443 C CA . GLY A 1 173 ? 4.666 -5.278 -33.095 1.00 71.50 173 GLY A CA 1
ATOM 1444 C C . GLY A 1 173 ? 3.203 -5.286 -33.551 1.00 71.50 173 GLY A C 1
ATOM 1445 O O . GLY A 1 173 ? 2.317 -5.628 -32.774 1.00 71.50 173 GLY A O 1
ATOM 1446 N N . ARG A 1 174 ? 2.959 -5.033 -34.844 1.00 60.59 174 ARG A N 1
ATOM 1447 C CA . ARG A 1 174 ? 1.623 -5.098 -35.471 1.00 60.59 174 ARG A CA 1
ATOM 1448 C C . ARG A 1 174 ? 1.052 -6.511 -35.602 1.00 60.59 174 ARG A C 1
ATOM 1450 O O . ARG A 1 174 ? -0.139 -6.650 -35.832 1.00 60.59 174 ARG A O 1
ATOM 1457 N N . LEU A 1 175 ? 1.895 -7.543 -35.524 1.00 56.47 175 LEU A N 1
ATOM 1458 C CA . LEU A 1 175 ? 1.472 -8.947 -35.595 1.00 56.47 175 LEU A CA 1
ATOM 1459 C C . LEU A 1 175 ? 1.097 -9.517 -34.220 1.00 56.47 175 LEU A C 1
ATOM 1461 O O . LEU A 1 175 ? 0.436 -10.549 -34.156 1.00 56.47 175 LEU A O 1
ATOM 1465 N N . LYS A 1 176 ? 1.556 -8.884 -33.132 1.00 55.06 176 LYS A N 1
ATOM 1466 C CA . LYS A 1 176 ? 1.245 -9.283 -31.750 1.00 55.06 176 LYS A CA 1
ATOM 1467 C C . LYS A 1 176 ? 0.071 -8.509 -31.137 1.00 55.06 176 LYS A C 1
ATOM 1469 O O . LYS A 1 176 ? -0.464 -8.986 -30.140 1.00 55.06 176 LYS A O 1
ATOM 1474 N N . SER A 1 177 ? -0.279 -7.339 -31.683 1.00 49.00 177 SER A N 1
ATOM 1475 C CA . SER A 1 177 ? -1.484 -6.571 -31.324 1.00 49.00 177 SER A CA 1
ATOM 1476 C C . SER A 1 177 ? -2.725 -7.134 -31.999 1.00 49.00 177 SER A C 1
ATOM 1478 O O . SER A 1 177 ? -3.761 -7.241 -31.316 1.00 49.00 177 SER A O 1
#